Protein 3EZH (pdb70)

InterPro domains:
  IPR003594 Histidine kinase/HSP90-like ATPase domain [PF02518] (496-585)
  IPR003594 Histidine kinase/HSP90-like ATPase domain [SM00387] (494-587)
  IPR003660 HAMP domain [PF00672] (173-224)
  IPR003660 HAMP domain [PS50885] (176-228)
  IPR003660 HAMP domain [SM00304] (176-228)
  IPR005467 Histidine kinase domain [PS50109] (393-587)
  IPR011712 Signal transduction histidine kinase, subgroup 3, dimerisation and phosphoacceptor domain [PF07730] (390-453)
  IPR016380 Signal transduction histidine kinase, nitrate/nitrite-sensing [PIRSF003167] (3-591)
  IPR029095 NarX-like, N-terminal [PF13675] (35-129)
  IPR036890 Histidine kinase/HSP90-like ATPase superfamily [G3DSA:3.30.565.10] (454-587)
  IPR036890 Histidine kinase/HSP90-like ATPase superfamily [SSF55874] (467-583)
  IPR042295 NarX-like, N-terminal domain superfamily [G3DSA:1.20.120.960] (42-144)
  IPR050482 Sensor Histidine Kinase Two-Component System [PTHR24421] (4-583)

Organism: Escherichia coli (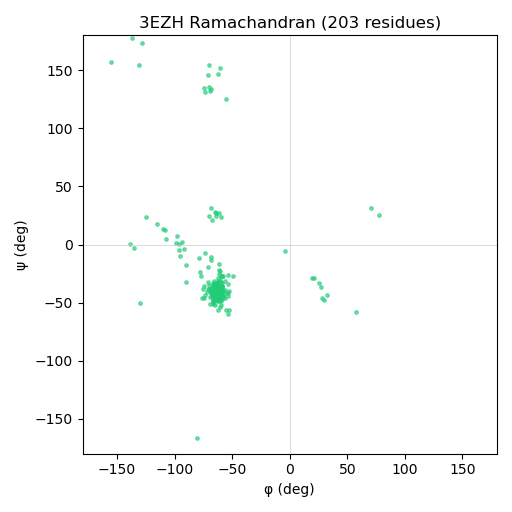strain K12) (NCBI:txid83333)

B-factor: mean 32.24, std 13.85, range [12.97, 88.46]

Foldseek 3Di:
DLVVLLVLLLVVLLLVVLLVCPVDDPVCVVSVVVCCSLPPPSNCVLCVQLVNNVLSVVLNVCVVVPLVVQSCDNHSVSCVVVSVVSSVSSVVSSVSSVVRVVVVVCVDVD/DLVVLLVLLLVVLLLVVLLVCPVDDPVCVVSVVVCCSLPPPVNCVLCVVLVNNVLSVVLNCCVVPPQVVQSVDRHSVVCVVVSVVSSVSSVVSSVSSVVSVVCVVVVVD

Solvent-accessible surface area: 11339 Å² total

Sequence (219 aa):
GSAHAINKAGSLRQSYRLLAAVPLSEKDKPLIKEEQTAFSAELTRAAERDGQLAQLQGLQDYWRNEELIPALRAQNRETVSADVSQFVAGLDQLVSGFDRTTERIETAAALGSAHAINKAGSLRQSYRLLAAVPLSEKDKPLIKEEQTAFSAELTRRAAERDGQLAQQLQGLQDYWRNELIPALRAQNRETVSADVSQFVAGLDQLVSGFDRRTTERIETAAA

GO terms:
  GO:0005515 protein binding (F, IPI)
  GO:0000155 phosphorelay sensor kinase activity (F, IDA)
  GO:0004721 phosphoprotein phosphatase activity (F, IDA)
  GO:0005886 plasma membrane (C, IDA)
  GO:0042803 protein homodimerization activity (F, IDA)
  GO:0046777 protein autophosphorylation (P, IDA)
  GO:0071249 cellular response to nitrate (P, IEP)
  GO:0006470 protein dephosphorylation (P, IDA)
  GO:0007165 signal transduction (P, IDA)
  GO:0071250 cellular response to nitrite (P, IMP)
  GO:0006974 DNA damage response (P, IEP)

Nearest PDB structures (foldseek):
  3ezh-assembly1_A  TM=1.009E+00  e=1.155E-12  Escherichia coli K-12
  3ezi-assembly4_D  TM=9.611E-01  e=3.236E-10  Escherichia coli K-12
  4m70-assembly3_I  TM=4.909E-01  e=2.204E+00  Solanum tuberosum
  4m70-assembly5_Q  TM=4.788E-01  e=2.094E+00  Solanum tuberosum
  3ezh-assembly1_A  TM=9.855E-01  e=4.816E-12  Escherichia coli K-12

Structure (mmCIF, N/CA/C/O backbone):
data_3EZH
#
_entry.id   3EZH
#
_cell.length_a   55.760
_cell.length_b   55.760
_cell.length_c   155.257
_cell.angle_alpha   90.000
_cell.angle_beta   90.000
_cell.angle_gamma   90.000
#
_symmetry.space_group_name_H-M   'P 43 21 2'
#
loop_
_entity.id
_entity.type
_entity.pdbx_description
1 polymer 'Nitrate/nitrite sensor protein narX'
2 non-polymer 'NITRATE ION'
3 water water
#
loop_
_atom_site.group_PDB
_atom_site.id
_atom_site.type_symbol
_atom_site.label_atom_id
_atom_site.label_alt_id
_atom_site.label_comp_id
_atom_site.label_asym_id
_atom_site.label_entity_id
_atom_site.label_seq_id
_atom_site.pdbx_PDB_ins_code
_atom_site.Cartn_x
_atom_site.Cartn_y
_atom_site.Cartn_z
_atom_site.occupancy
_atom_site.B_iso_or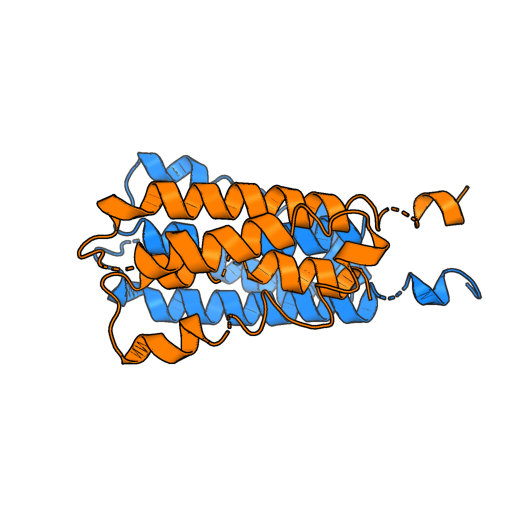_equiv
_atom_site.auth_seq_id
_atom_site.auth_comp_id
_atom_site.auth_asym_id
_atom_site.auth_atom_id
_atom_site.pdbx_PDB_model_num
ATOM 1 N N . GLY A 1 5 ? 17.848 9.926 42.499 1.00 46.31 42 GLY A N 1
ATOM 2 C CA . GLY A 1 5 ? 17.399 9.187 41.287 1.00 37.95 42 GLY A CA 1
ATOM 3 C C . GLY A 1 5 ? 16.251 9.897 40.589 1.00 37.02 42 GLY A C 1
ATOM 4 O O . GLY A 1 5 ? 16.171 9.877 39.365 1.00 33.37 42 GLY A O 1
ATOM 5 N N . SER A 1 6 ? 15.380 10.551 41.347 1.00 38.48 43 SER A N 1
ATOM 6 C CA . SER A 1 6 ? 14.227 11.200 40.741 1.00 40.17 43 SER A CA 1
ATOM 7 C C . SER A 1 6 ? 14.597 12.151 39.625 1.00 43.74 43 SER A C 1
ATOM 8 O O . SER A 1 6 ? 13.922 12.181 38.596 1.00 42.75 43 SER A O 1
ATOM 11 N N . ALA A 1 7 ? 15.657 12.933 39.823 1.00 36.27 44 ALA A N 1
ATOM 12 C CA . ALA A 1 7 ? 16.083 13.906 38.802 1.00 34.34 44 ALA A CA 1
ATOM 13 C C . ALA A 1 7 ? 16.507 13.273 37.490 1.00 35.13 44 ALA A C 1
ATOM 14 O O . ALA A 1 7 ? 16.059 13.713 36.416 1.00 36.47 44 ALA A O 1
ATOM 16 N N . HIS A 1 8 ? 17.370 12.256 37.554 1.00 29.42 45 HIS A N 1
ATOM 17 C CA . HIS A 1 8 ? 17.843 11.578 36.355 1.00 30.23 45 HIS A CA 1
ATOM 18 C C . HIS A 1 8 ? 16.645 11.002 35.607 1.00 32.20 45 HIS A C 1
ATOM 19 O O . HIS A 1 8 ? 16.587 11.030 34.380 1.00 29.03 45 HIS A O 1
ATOM 26 N N . ALA A 1 9 ? 15.689 10.454 36.346 1.00 28.58 46 ALA A N 1
ATOM 27 C CA . ALA A 1 9 ? 14.557 9.861 35.645 1.00 24.51 46 ALA A CA 1
ATOM 28 C C . ALA A 1 9 ? 13.759 10.886 34.845 1.00 21.69 46 ALA A C 1
ATOM 29 O O . ALA A 1 9 ? 13.236 10.516 33.765 1.00 27.36 46 ALA A O 1
ATOM 31 N N . ILE A 1 10 ? 13.616 12.132 35.325 1.00 25.41 47 ILE A N 1
ATOM 32 C CA . ILE A 1 10 ? 12.865 13.183 34.570 1.00 23.89 47 ILE A CA 1
ATOM 33 C C . ILE A 1 10 ? 13.673 13.464 33.285 1.00 24.95 47 ILE A C 1
ATOM 34 O O . ILE A 1 10 ? 13.125 13.583 32.215 1.00 19.69 47 ILE A O 1
ATOM 39 N N . ASN A 1 11 ? 14.994 13.539 33.410 1.00 25.79 48 ASN A N 1
ATOM 40 C CA . ASN A 1 11 ? 15.853 13.750 32.234 1.00 24.19 48 ASN A CA 1
ATOM 41 C C . 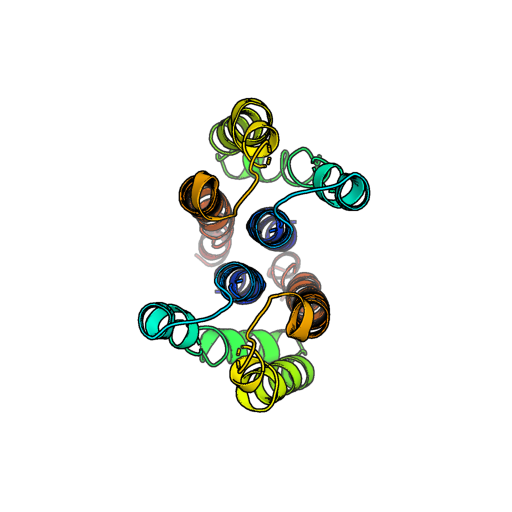ASN A 1 11 ? 15.679 12.643 31.222 1.00 23.24 48 ASN A C 1
ATOM 42 O O . ASN A 1 11 ? 15.473 12.872 30.020 1.00 23.50 48 ASN A O 1
ATOM 47 N N . LYS A 1 12 ? 15.804 11.408 31.672 1.00 24.82 49 LYS A N 1
ATOM 48 C CA . LYS A 1 12 ? 15.709 10.295 30.760 1.00 22.29 49 LYS A CA 1
ATOM 49 C C . LYS A 1 12 ? 14.304 10.154 30.123 1.00 20.16 49 LYS A C 1
ATOM 50 O O . LYS A 1 12 ? 14.212 9.899 28.931 1.00 21.39 49 LYS A O 1
ATOM 56 N N . ALA A 1 13 ? 13.255 10.321 30.919 1.00 20.40 50 ALA A N 1
ATOM 57 C CA . ALA A 1 13 ? 11.891 10.227 30.353 1.00 19.48 50 ALA A CA 1
ATOM 58 C C . ALA A 1 13 ? 11.674 11.376 29.358 1.00 20.39 50 ALA A C 1
ATOM 59 O O . ALA A 1 13 ? 11.100 11.183 28.268 1.00 20.05 50 ALA A O 1
ATOM 61 N N . GLY A 1 14 ? 12.078 12.587 29.748 1.00 17.52 51 GLY A N 1
ATOM 62 C CA . GLY A 1 14 ? 11.936 13.692 28.795 1.00 20.08 51 GLY A CA 1
ATOM 63 C C . GLY A 1 14 ? 12.701 13.418 27.523 1.00 22.61 51 GLY A C 1
ATOM 64 O O . GLY A 1 14 ? 12.266 13.759 26.423 1.00 19.07 51 GLY A O 1
ATOM 65 N N . SER A 1 15 ? 13.868 12.787 27.630 1.00 18.01 52 SER A N 1
ATOM 66 C CA . SER A 1 15 ? 14.630 12.543 26.419 1.00 16.75 52 SER A CA 1
ATOM 67 C C . SER A 1 15 ? 13.912 11.692 25.387 1.00 15.60 52 SER A C 1
ATOM 68 O O . SER A 1 15 ? 14.277 11.721 24.223 1.00 18.81 52 SER A O 1
ATOM 71 N N . LEU A 1 16 ? 12.928 10.890 25.805 1.00 16.90 53 LEU A N 1
ATOM 72 C CA . LEU A 1 16 ? 12.182 10.131 24.827 1.00 16.01 53 LEU A CA 1
ATOM 73 C C . LEU A 1 16 ? 11.456 11.060 23.825 1.00 17.53 53 LEU A C 1
ATOM 74 O O . LEU A 1 16 ? 11.148 10.630 22.717 1.00 18.69 53 LEU A O 1
ATOM 79 N N . ARG A 1 17 ? 11.160 12.294 24.244 1.00 17.30 54 ARG A N 1
ATOM 80 C CA . ARG A 1 17 ? 10.474 13.226 23.346 1.00 16.23 54 ARG A CA 1
ATOM 81 C C . ARG A 1 17 ? 11.448 13.622 22.270 1.00 19.50 54 ARG A C 1
ATOM 82 O O . ARG A 1 17 ? 11.143 13.634 21.092 1.00 18.52 54 ARG A O 1
ATOM 98 N N . GLN A 1 19 ? 13.947 11.876 21.355 1.00 16.14 56 GLN A N 1
ATOM 99 C CA . GLN A 1 19 ? 14.287 10.746 20.527 1.00 15.41 56 GLN A CA 1
ATOM 100 C C . GLN A 1 19 ? 13.237 10.438 19.501 1.00 20.56 56 GLN A C 1
ATOM 101 O O . GLN A 1 19 ? 13.557 9.896 18.412 1.00 19.12 56 GLN A O 1
ATOM 107 N N . SER A 1 20 ? 11.984 10.798 19.874 1.00 17.22 57 SER A N 1
ATOM 108 C CA . SER A 1 20 ? 10.866 10.624 18.957 1.00 20.61 57 SER A CA 1
ATOM 109 C C . SER A 1 20 ? 11.002 11.517 17.722 1.00 15.84 57 SER A C 1
ATOM 110 O O . SER A 1 20 ? 10.832 11.041 16.573 1.00 18.09 57 SER A O 1
ATOM 113 N N . TYR A 1 21 ? 11.317 12.798 17.942 1.00 17.32 58 TYR A N 1
ATOM 114 C CA . TYR A 1 21 ? 11.428 13.712 16.826 1.00 17.38 58 TYR A CA 1
ATOM 115 C C . TYR A 1 21 ? 12.748 13.489 16.101 1.00 17.05 58 TYR A C 1
ATOM 116 O O . TYR A 1 21 ? 12.845 13.791 14.910 1.00 17.20 58 TYR A O 1
ATOM 125 N N . ARG A 1 22 ? 13.747 13.005 16.817 1.00 17.62 59 ARG A N 1
ATOM 126 C CA . ARG A 1 22 ? 14.990 12.676 16.091 1.00 18.04 59 ARG A CA 1
ATOM 127 C C . ARG A 1 22 ? 14.733 11.548 15.091 1.00 19.35 59 ARG A C 1
ATOM 128 O O . ARG A 1 22 ? 15.301 11.581 13.985 1.00 20.84 59 ARG A O 1
ATOM 136 N N . LEU A 1 23 ? 13.931 10.512 15.450 1.00 17.40 60 LEU A N 1
ATOM 137 C CA . LEU A 1 23 ? 13.640 9.479 14.474 1.00 15.87 60 LEU A CA 1
ATOM 138 C C . LEU A 1 23 ? 12.777 10.068 13.337 1.00 19.77 60 LEU A C 1
ATOM 139 O O . LEU A 1 23 ? 12.929 9.718 12.200 1.00 17.62 60 LEU A O 1
ATOM 144 N N . LEU A 1 24 ? 11.850 10.974 13.668 1.00 19.51 61 LEU A N 1
ATOM 145 C CA . LEU A 1 24 ? 11.033 11.570 12.593 1.00 16.82 61 LEU A CA 1
ATOM 146 C C . LEU A 1 24 ? 11.922 12.329 11.619 1.00 19.18 61 LEU A C 1
ATOM 147 O O . LEU A 1 24 ? 11.738 12.257 10.415 1.00 16.73 61 LEU A O 1
ATOM 152 N N . ALA A 1 25 ? 12.855 13.117 12.160 1.00 17.62 62 ALA A N 1
ATOM 153 C CA . ALA A 1 25 ? 13.773 13.879 11.316 1.00 18.76 62 ALA A CA 1
ATOM 154 C C . ALA A 1 25 ? 14.639 12.993 10.449 1.00 20.74 62 ALA A C 1
ATOM 155 O O . ALA A 1 25 ? 15.251 13.499 9.501 1.00 25.12 62 ALA A O 1
ATOM 157 N N . ALA A 1 26 ? 14.745 11.705 10.746 1.00 18.41 63 ALA A N 1
ATOM 158 C CA . ALA A 1 26 ? 15.579 10.794 9.940 1.00 20.90 63 ALA A CA 1
ATOM 159 C C . ALA A 1 26 ? 14.812 9.974 8.917 1.00 22.08 63 ALA A C 1
ATOM 160 O O . ALA A 1 26 ? 15.407 9.158 8.183 1.00 21.59 63 ALA A O 1
ATOM 162 N N . VAL A 1 27 ? 13.491 10.204 8.863 1.00 20.46 64 VAL A N 1
ATOM 163 C CA . VAL A 1 27 ? 12.625 9.518 7.934 1.00 21.57 64 VAL A CA 1
ATOM 164 C C . VAL A 1 27 ? 12.907 9.953 6.481 1.00 24.06 64 VAL A C 1
ATOM 165 O O . VAL A 1 27 ? 13.002 11.134 6.205 1.00 23.49 64 VAL A O 1
ATOM 169 N N . PRO A 1 28 ? 13.008 8.998 5.545 1.00 23.27 65 PRO A N 1
ATOM 170 C CA . PRO A 1 28 ? 12.895 7.539 5.680 1.00 22.01 65 PRO A CA 1
ATOM 171 C C . PRO A 1 28 ? 14.114 6.870 6.331 1.00 24.67 65 PRO A C 1
ATOM 172 O O . PRO A 1 28 ? 15.288 7.127 5.979 1.00 23.76 65 PRO A O 1
ATOM 176 N N . LEU A 1 29 ? 13.809 5.977 7.266 1.00 23.54 66 LEU A N 1
ATOM 177 C CA . LEU A 1 29 ? 14.838 5.269 8.032 1.00 29.07 66 LEU A CA 1
ATOM 178 C C . LEU A 1 29 ? 15.605 4.233 7.231 1.00 31.51 66 LEU A C 1
ATOM 179 O O . LEU A 1 29 ? 15.058 3.584 6.342 1.00 31.74 66 LEU A O 1
ATOM 184 N N . SER A 1 30 ? 16.881 4.096 7.575 1.00 34.79 67 SER A N 1
ATOM 185 C CA . SER A 1 30 ? 17.756 3.116 6.930 1.00 37.67 67 SER A CA 1
ATOM 186 C C . SER A 1 30 ? 18.419 2.306 8.031 1.00 40.15 67 SER A C 1
ATOM 187 O O . SER A 1 30 ? 18.261 2.611 9.227 1.00 35.89 67 SER A O 1
ATOM 190 N N . GLU A 1 31 ? 19.155 1.270 7.628 1.00 39.33 68 GLU A N 1
ATOM 191 C CA . GLU A 1 31 ? 19.825 0.374 8.561 1.00 42.26 68 GLU A CA 1
ATOM 192 C C . GLU A 1 31 ? 20.701 1.137 9.538 1.00 38.20 68 GLU A C 1
ATOM 193 O O . GLU A 1 31 ? 20.947 0.692 10.666 1.00 40.54 68 GLU A O 1
ATOM 199 N N . LYS A 1 32 ? 21.156 2.299 9.106 1.00 38.61 69 LYS A N 1
ATOM 200 C CA . LYS A 1 32 ? 21.998 3.142 9.928 1.00 38.62 69 LYS A CA 1
ATOM 201 C C . LYS A 1 32 ? 21.308 3.764 11.145 1.00 42.31 69 LYS A C 1
ATOM 202 O O . LYS A 1 32 ? 21.989 4.314 12.050 1.00 36.61 69 LYS A O 1
ATOM 208 N N . ASP A 1 33 ? 19.970 3.694 11.158 1.00 39.64 70 ASP A N 1
ATOM 209 C CA . ASP A 1 33 ? 19.170 4.226 12.260 1.00 37.17 70 ASP A CA 1
ATOM 210 C C . ASP A 1 33 ? 18.790 3.159 13.304 1.00 37.28 70 ASP A C 1
ATOM 211 O O . ASP A 1 33 ? 18.204 3.468 14.343 1.00 35.10 70 ASP A O 1
ATOM 216 N N . LYS A 1 34 ? 19.135 1.902 13.061 1.00 32.94 71 LYS A N 1
ATOM 217 C CA . LYS A 1 34 ? 18.822 0.867 14.046 1.00 33.70 71 LYS A CA 1
ATOM 218 C C . LYS A 1 34 ? 19.354 1.244 15.436 1.00 32.68 71 LYS A C 1
ATOM 219 O O . LYS A 1 34 ? 18.677 1.038 16.442 1.00 34.18 71 LYS A O 1
ATOM 225 N N . PRO A 1 35 ? 20.565 1.818 15.517 1.00 29.41 72 PRO A N 1
ATOM 226 C CA . PRO A 1 35 ? 21.043 2.179 16.850 1.00 30.29 72 PRO A CA 1
ATOM 227 C C . PRO A 1 35 ? 20.116 3.186 17.554 1.00 26.79 72 PRO A C 1
ATOM 228 O O . PRO A 1 35 ? 20.046 3.199 18.776 1.00 26.97 72 PRO A O 1
ATOM 232 N N . LEU A 1 36 ? 19.470 4.071 16.795 1.00 27.28 73 LEU A N 1
ATOM 233 C CA . LEU A 1 36 ? 18.607 5.024 17.453 1.00 23.35 73 LEU A CA 1
ATOM 234 C C . LEU A 1 36 ? 17.359 4.308 18.014 1.00 22.48 73 LEU A C 1
ATOM 235 O O . LEU A 1 36 ? 16.870 4.639 19.107 1.00 25.64 73 LEU A O 1
ATOM 240 N N . ILE A 1 37 ? 16.837 3.342 17.275 1.00 24.43 74 ILE A N 1
ATOM 241 C CA . ILE A 1 37 ? 15.665 2.601 17.781 1.00 22.97 74 ILE A CA 1
ATOM 242 C C . ILE A 1 37 ? 16.070 1.772 18.999 1.00 23.92 74 ILE A C 1
ATOM 243 O O . ILE A 1 37 ? 15.391 1.727 20.003 1.00 24.89 74 ILE A O 1
ATOM 248 N N . LYS A 1 38 ? 17.227 1.125 18.962 1.00 26.52 75 LYS A N 1
ATOM 249 C CA . LYS A 1 38 ? 17.580 0.358 20.169 1.00 28.80 75 LYS A CA 1
ATOM 250 C C . LYS A 1 38 ? 17.839 1.263 21.383 1.00 26.38 75 LYS A C 1
ATOM 251 O O . LYS A 1 38 ? 17.525 0.877 22.504 1.00 27.36 75 LYS A O 1
ATOM 257 N N . GLU A 1 39 ? 18.409 2.446 21.165 1.00 24.74 76 GLU A N 1
ATOM 258 C CA . GLU A 1 39 ? 18.645 3.367 22.254 1.00 25.54 76 GLU A CA 1
ATOM 259 C C . GLU A 1 39 ? 17.298 3.791 22.847 1.00 26.83 76 GLU A C 1
ATOM 260 O O . GLU A 1 39 ? 17.135 3.863 24.082 1.00 27.04 76 GLU A O 1
ATOM 274 N N . GLU A 1 41 ? 14.512 2.123 22.728 1.00 27.80 78 GLU A N 1
ATOM 275 C CA . GLU A 1 41 ? 13.969 0.941 23.387 1.00 27.65 78 GLU A CA 1
ATOM 276 C C . GLU A 1 41 ? 14.578 0.820 24.796 1.00 27.44 78 GLU A C 1
ATOM 277 O O . GLU A 1 41 ? 13.886 0.626 25.789 1.00 27.26 78 GLU A O 1
ATOM 283 N N . GLN A 1 42 ? 15.900 0.947 24.888 1.00 27.91 79 GLN A N 1
ATOM 284 C CA . GLN A 1 42 ? 16.579 0.809 26.179 1.00 29.07 79 GLN A CA 1
ATOM 285 C C . GLN A 1 42 ? 16.036 1.812 27.192 1.00 29.24 79 GLN A C 1
ATOM 286 O O . GLN A 1 42 ? 15.724 1.446 28.326 1.00 31.44 79 GLN A O 1
ATOM 292 N N . THR A 1 43 ? 15.878 3.070 26.771 1.00 26.85 80 THR A N 1
ATOM 293 C CA . THR A 1 43 ? 15.362 4.113 27.647 1.00 27.61 80 THR A CA 1
ATOM 294 C C . THR A 1 43 ? 13.896 3.847 28.070 1.00 28.29 80 THR A C 1
ATOM 295 O O . THR A 1 43 ? 13.555 3.874 29.241 1.00 27.89 80 THR A O 1
ATOM 299 N N . ALA A 1 44 ? 13.044 3.614 27.083 1.00 25.77 81 ALA A N 1
ATOM 300 C CA . ALA A 1 44 ? 11.626 3.428 27.347 1.00 24.42 81 ALA A CA 1
ATOM 301 C C . ALA A 1 44 ? 11.269 2.242 28.214 1.00 26.45 81 ALA A C 1
ATOM 302 O O . ALA A 1 44 ? 10.290 2.301 28.940 1.00 23.03 81 ALA A O 1
ATOM 304 N N . PHE A 1 45 ? 12.089 1.180 28.178 1.00 25.67 82 PHE A N 1
ATOM 305 C CA . PHE A 1 45 ? 11.789 -0.018 28.977 1.00 28.12 82 PHE A CA 1
ATOM 306 C C . PHE A 1 45 ? 12.763 -0.225 30.146 1.00 30.59 82 PHE A C 1
ATOM 307 O O . PHE A 1 45 ? 12.764 -1.282 30.783 1.00 30.60 82 PHE A O 1
ATOM 315 N N . SER A 1 46 ? 13.537 0.798 30.452 1.00 26.50 83 SER A N 1
ATOM 316 C CA . SER A 1 46 ? 14.493 0.736 31.576 1.00 26.05 83 SER A CA 1
ATOM 317 C C . SER A 1 46 ? 13.812 0.543 32.927 1.00 31.69 83 SER A C 1
ATOM 318 O O . SER A 1 46 ? 12.700 1.049 33.179 1.00 22.16 83 SER A O 1
ATOM 321 N N . ALA A 1 47 ? 14.496 -0.172 33.825 1.00 25.45 84 ALA A N 1
ATOM 322 C CA . ALA A 1 47 ? 13.962 -0.385 35.154 1.00 30.99 84 ALA A CA 1
ATOM 323 C C . ALA A 1 47 ? 13.832 0.973 35.846 1.00 28.71 84 ALA A C 1
ATOM 324 O O . ALA A 1 47 ? 12.939 1.204 36.672 1.00 26.95 84 ALA A O 1
ATOM 326 N N . GLU A 1 48 ? 14.733 1.885 35.500 1.00 27.65 85 GLU A N 1
ATOM 327 C CA . GLU A 1 48 ? 14.725 3.215 36.085 1.00 30.05 85 GLU A CA 1
ATOM 328 C C . GLU A 1 48 ? 13.425 3.998 35.808 1.00 28.04 85 GLU A C 1
ATOM 329 O O . GLU A 1 48 ? 12.902 4.701 36.697 1.00 25.12 85 GLU A O 1
ATOM 335 N N . LEU A 1 49 ? 12.928 3.912 34.570 1.00 27.46 86 LEU A N 1
ATOM 336 C CA . LEU A 1 49 ? 11.682 4.617 34.217 1.00 20.66 86 LEU A CA 1
ATOM 337 C C . LEU A 1 49 ? 10.496 3.926 34.864 1.00 24.78 86 LEU A C 1
ATOM 338 O O . LEU A 1 49 ? 9.576 4.590 35.320 1.00 24.71 86 LEU A O 1
ATOM 343 N N . THR A 1 50 ? 10.496 2.599 34.868 1.00 25.26 87 THR A N 1
ATOM 344 C CA . THR A 1 50 ? 9.377 1.860 35.489 1.00 29.36 87 THR A CA 1
ATOM 345 C C . THR A 1 50 ? 9.333 2.183 36.988 1.00 28.16 87 THR A C 1
ATOM 346 O O . THR A 1 50 ? 8.279 2.527 37.518 1.00 24.16 87 THR A O 1
ATOM 350 N N . ARG A 1 51 ? 10.482 2.164 37.664 1.00 24.35 88 ARG A N 1
ATOM 351 C CA . ARG A 1 51 ? 10.477 2.485 39.077 1.00 26.27 88 ARG A CA 1
ATOM 352 C C . ARG A 1 51 ? 9.969 3.930 39.296 1.00 25.59 88 ARG A C 1
ATOM 353 O O . ARG A 1 51 ? 9.246 4.220 40.254 1.00 25.69 88 ARG A O 1
ATOM 361 N N . ALA A 1 52 ? 10.336 4.837 38.392 1.00 24.14 89 ALA A N 1
ATOM 362 C CA . ALA A 1 52 ? 9.902 6.219 38.557 1.00 21.90 89 ALA A CA 1
ATOM 363 C C . ALA A 1 52 ? 8.378 6.331 38.424 1.00 22.17 89 ALA A C 1
ATOM 364 O O . ALA A 1 52 ? 7.750 7.028 39.191 1.00 24.82 89 ALA A O 1
ATOM 366 N N . ALA A 1 53 ? 7.825 5.659 37.420 1.00 21.93 90 ALA A N 1
ATOM 367 C CA . ALA A 1 53 ? 6.357 5.678 37.169 1.00 22.94 90 ALA A CA 1
ATOM 368 C C . ALA A 1 53 ? 5.620 5.056 38.374 1.00 25.28 90 ALA A C 1
ATOM 369 O O . ALA A 1 53 ? 4.567 5.532 38.765 1.00 27.32 90 ALA A O 1
ATOM 371 N N . GLU A 1 54 ? 6.191 4.004 38.964 1.00 24.68 91 GLU A N 1
ATOM 372 C CA . GLU A 1 54 ? 5.568 3.415 40.163 1.00 26.64 91 GLU A CA 1
ATOM 373 C C . GLU A 1 54 ? 5.539 4.422 41.318 1.00 24.06 91 GLU A C 1
ATOM 374 O O . GLU A 1 54 ? 4.493 4.674 41.895 1.00 28.37 91 GLU A O 1
ATOM 380 N N . ARG A 1 55 ? 6.666 5.077 41.591 1.00 22.31 92 ARG A N 1
ATOM 381 C CA . ARG A 1 55 ? 6.757 6.062 42.665 1.00 22.16 92 ARG A CA 1
ATOM 382 C C . ARG A 1 55 ? 5.869 7.250 42.420 1.00 24.80 92 ARG A C 1
ATOM 383 O O . ARG A 1 55 ? 5.298 7.785 43.372 1.00 23.85 92 ARG A O 1
ATOM 391 N N . ASP A 1 56 ? 5.699 7.609 41.152 1.00 21.64 93 ASP A N 1
ATOM 392 C CA . ASP A 1 56 ? 4.897 8.796 40.845 1.00 25.47 93 ASP A CA 1
ATOM 393 C C . ASP A 1 56 ? 3.444 8.594 40.447 1.00 25.98 93 ASP A C 1
ATOM 394 O O . ASP A 1 56 ? 2.749 9.576 40.101 1.00 27.26 93 ASP A O 1
ATOM 399 N N . GLY A 1 57 ? 2.957 7.361 40.545 1.00 22.90 94 GLY A N 1
ATOM 400 C CA . GLY A 1 57 ? 1.558 7.117 40.228 1.00 25.91 94 GLY A CA 1
ATOM 401 C C . GLY A 1 57 ? 1.192 7.218 38.767 1.00 26.82 94 GLY A C 1
ATOM 402 O O . GLY A 1 57 ? 0.063 7.629 38.431 1.00 31.29 94 GLY A O 1
ATOM 403 N N . GLN A 1 58 ? 2.141 6.870 37.898 1.00 24.99 95 GLN A N 1
ATOM 404 C CA . GLN A 1 58 ? 1.957 6.929 36.444 1.00 21.16 95 GLN A CA 1
ATOM 405 C C . GLN A 1 58 ? 2.236 5.565 35.716 1.00 23.74 95 GLN A C 1
ATOM 406 O O . GLN A 1 58 ? 2.499 5.562 34.508 1.00 22.20 95 GLN A O 1
ATOM 412 N N . LEU A 1 59 ? 2.138 4.412 36.389 1.00 21.93 96 LEU A N 1
ATOM 413 C CA . LEU A 1 59 ? 2.462 3.178 35.693 1.00 23.50 96 LEU A CA 1
ATOM 414 C C . LEU A 1 59 ? 1.561 2.865 34.499 1.00 22.37 96 LEU A C 1
ATOM 415 O O . LEU A 1 59 ? 2.007 2.447 33.432 1.00 20.58 96 LEU A O 1
ATOM 420 N N . ALA A 1 60 ? 0.260 3.092 34.667 1.00 23.79 97 ALA A N 1
ATOM 421 C CA . ALA A 1 60 ? -0.649 2.791 33.562 1.00 20.45 97 ALA A CA 1
ATOM 422 C C . ALA A 1 60 ? -0.325 3.647 32.354 1.00 21.56 97 ALA A C 1
ATOM 423 O O . ALA A 1 60 ? -0.373 3.166 31.226 1.00 21.30 97 ALA A O 1
ATOM 425 N N . GLN A 1 61 ? -0.015 4.915 32.608 1.00 18.87 98 GLN A N 1
ATOM 426 C CA . GLN A 1 61 ? 0.322 5.803 31.509 1.00 16.36 98 GLN A CA 1
ATOM 427 C C . GLN A 1 61 ? 1.604 5.372 30.819 1.00 19.26 98 GLN A C 1
ATOM 428 O O . GLN A 1 61 ? 1.650 5.356 29.590 1.00 20.26 98 GLN A O 1
ATOM 434 N N . LEU A 1 62 ? 2.639 5.038 31.587 1.00 22.81 99 LEU A N 1
ATOM 435 C CA . LEU A 1 62 ? 3.909 4.573 30.980 1.00 19.69 99 LEU A CA 1
ATOM 436 C C . LEU A 1 62 ? 3.651 3.298 30.168 1.00 21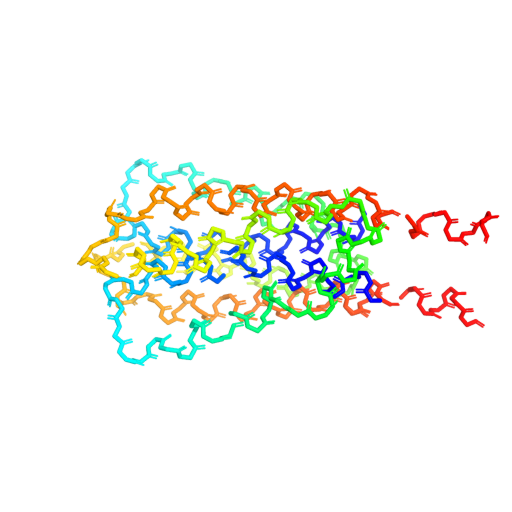.96 99 LEU A C 1
ATOM 437 O O . LEU A 1 62 ? 4.141 3.158 29.040 1.00 19.36 99 LEU A O 1
ATOM 442 N N . GLN A 1 63 ? 2.865 2.359 30.690 1.00 20.65 100 GLN A N 1
ATOM 443 C CA . GLN A 1 63 ? 2.616 1.119 29.966 1.00 20.28 100 GLN A CA 1
ATOM 444 C C . GLN A 1 63 ? 1.952 1.332 28.598 1.00 19.09 100 GLN A C 1
ATOM 445 O O . GLN A 1 63 ? 2.269 0.646 27.629 1.00 21.05 100 GLN A O 1
ATOM 451 N N . GLY A 1 64 ? 0.993 2.259 28.567 1.00 17.72 101 GLY A N 1
ATOM 452 C CA . GLY A 1 64 ? 0.309 2.642 27.338 1.00 17.45 101 GLY A CA 1
ATOM 453 C C . GLY A 1 64 ? 1.288 3.194 26.314 1.00 18.86 101 GLY A C 1
ATOM 454 O O . GLY A 1 64 ? 1.222 2.837 25.141 1.00 20.04 101 GLY A O 1
ATOM 455 N N . LEU A 1 65 ? 2.194 4.059 26.768 1.00 15.79 102 LEU A N 1
ATOM 456 C CA . LEU A 1 65 ? 3.186 4.591 25.836 1.00 16.60 102 LEU A CA 1
ATOM 457 C C . LEU A 1 65 ? 4.073 3.452 25.328 1.00 17.90 102 LEU A C 1
ATOM 458 O O . LEU A 1 65 ? 4.338 3.334 24.133 1.00 19.93 102 LEU A O 1
ATOM 463 N N . GLN A 1 66 ? 4.538 2.612 26.232 1.00 18.83 103 GLN A N 1
ATOM 464 C CA . GLN A 1 66 ? 5.378 1.509 25.810 1.00 18.23 103 GLN A CA 1
ATOM 465 C C . GLN A 1 66 ? 4.727 0.580 24.798 1.00 23.24 103 GLN A C 1
ATOM 466 O O . GLN A 1 66 ? 5.334 0.136 23.857 1.00 20.29 103 GLN A O 1
ATOM 472 N N . ASP A 1 67 ? 3.467 0.249 25.057 1.00 19.70 104 ASP A N 1
ATOM 473 C CA . ASP A 1 67 ? 2.765 -0.678 24.169 1.00 23.06 104 ASP A CA 1
ATOM 474 C C . ASP A 1 67 ? 2.605 -0.117 22.768 1.00 21.84 104 ASP A C 1
ATOM 475 O O . ASP A 1 67 ? 2.895 -0.807 21.785 1.00 20.95 104 ASP A O 1
ATOM 480 N N . TYR A 1 68 ? 2.186 1.155 22.686 1.00 17.61 105 TYR A N 1
ATOM 481 C CA . TYR A 1 68 ? 1.954 1.757 21.404 1.00 19.79 105 TYR A CA 1
ATOM 482 C C . TYR A 1 68 ? 3.281 1.961 20.705 1.00 19.21 105 TYR A C 1
ATOM 483 O O . TYR A 1 68 ? 3.377 1.854 19.491 1.00 19.37 105 TYR A O 1
ATOM 492 N N . TRP A 1 69 ? 4.317 2.267 21.488 1.00 19.60 106 TRP A N 1
ATOM 493 C CA . TRP A 1 69 ? 5.624 2.474 20.855 1.00 18.33 106 TRP A CA 1
ATOM 494 C C . TRP A 1 69 ? 6.059 1.190 20.124 1.00 20.27 106 TRP A C 1
ATOM 495 O O . TRP A 1 69 ? 6.476 1.249 18.963 1.00 21.60 106 TRP A O 1
ATOM 506 N N . ARG A 1 70 ? 5.939 0.032 20.780 1.00 20.82 107 ARG A N 1
ATOM 507 C CA . ARG A 1 70 ? 6.393 -1.216 20.172 1.00 20.05 107 ARG A CA 1
ATOM 508 C C . ARG A 1 70 ? 5.464 -1.723 19.096 1.00 25.70 107 ARG A C 1
ATOM 509 O O . ARG A 1 70 ? 5.897 -2.263 18.058 1.00 26.13 107 ARG A O 1
ATOM 517 N N . ASN A 1 71 ? 4.167 -1.554 19.336 1.00 22.99 108 ASN A N 1
ATOM 518 C CA . ASN A 1 71 ? 3.214 -2.156 18.398 1.00 23.76 108 ASN A CA 1
ATOM 519 C C . ASN A 1 71 ? 2.621 -1.317 17.280 1.00 26.37 108 ASN A C 1
ATOM 520 O O . ASN A 1 71 ? 1.964 -1.882 16.391 1.00 29.02 108 ASN A O 1
ATOM 525 N N A GLU A 1 72 ? 2.834 0.003 17.305 0.50 21.73 109 GLU A N 1
ATOM 526 N N B GLU A 1 72 ? 2.839 -0.007 17.336 0.50 22.65 109 GLU A N 1
ATOM 527 C CA A GLU A 1 72 ? 2.319 0.888 16.255 0.50 19.53 109 GLU A CA 1
ATOM 528 C CA B GLU A 1 72 ? 2.305 0.899 16.341 0.50 20.97 109 GLU A CA 1
ATOM 529 C C A GLU A 1 72 ? 3.317 1.942 15.791 0.50 19.06 109 GLU A C 1
ATOM 530 C C B GLU A 1 72 ? 3.296 1.930 15.819 0.50 19.93 109 GLU A C 1
ATOM 531 O O A GLU A 1 72 ? 3.623 2.034 14.596 0.50 21.36 109 GLU A O 1
ATOM 532 O O B GLU A 1 72 ? 3.585 1.982 14.618 0.50 22.19 109 GLU A O 1
ATOM 543 N N . LEU A 1 73 ? 3.815 2.737 16.733 1.00 18.69 110 LEU A N 1
ATOM 544 C CA . LEU A 1 73 ? 4.730 3.819 16.380 1.00 16.26 110 LEU A CA 1
ATOM 545 C C . LEU A 1 73 ? 6.017 3.392 15.638 1.00 18.70 110 LEU A C 1
ATOM 546 O O . LEU A 1 73 ? 6.265 3.853 14.550 1.00 20.36 110 LEU A O 1
ATOM 551 N N . ILE A 1 74 ? 6.784 2.507 16.232 1.00 21.51 111 ILE A N 1
ATOM 552 C CA . ILE A 1 74 ? 8.007 2.062 15.559 1.00 20.74 111 ILE A CA 1
ATOM 553 C C . ILE A 1 74 ? 7.708 1.366 14.226 1.00 21.29 111 ILE A C 1
ATOM 554 O O . ILE A 1 74 ? 8.373 1.651 13.221 1.00 23.67 111 ILE A O 1
ATOM 559 N N . PRO A 1 75 ? 6.705 0.431 14.177 1.00 22.94 112 PRO A N 1
ATOM 560 C CA . PRO A 1 75 ? 6.474 -0.165 12.855 1.00 23.68 112 PRO A CA 1
ATOM 561 C C . PRO A 1 75 ? 6.108 0.904 11.812 1.00 21.59 112 PRO A C 1
ATOM 562 O O . PRO A 1 75 ? 6.502 0.825 10.621 1.00 22.82 112 PRO A O 1
ATOM 566 N N . ALA A 1 76 ? 5.367 1.937 12.245 1.00 19.30 113 ALA A N 1
ATOM 567 C CA . ALA A 1 76 ? 4.948 2.987 11.326 1.00 19.92 113 ALA A CA 1
ATOM 568 C C . ALA A 1 76 ? 6.167 3.794 10.885 1.00 21.52 113 ALA A C 1
ATOM 569 O O . ALA A 1 76 ? 6.302 4.214 9.746 1.00 23.19 113 ALA A O 1
ATOM 571 N N . LEU A 1 77 ? 7.025 4.070 11.843 1.00 21.72 114 LEU A N 1
ATOM 572 C CA . LEU A 1 77 ? 8.193 4.846 11.524 1.00 24.54 114 LEU A CA 1
ATOM 573 C C . LEU A 1 77 ? 9.098 4.084 10.548 1.00 24.06 114 LEU A C 1
ATOM 574 O O . LEU A 1 77 ? 9.668 4.681 9.645 1.00 25.46 114 LEU A O 1
ATOM 595 N N . ARG A 1 79 ? 8.165 1.856 8.377 1.00 26.52 116 ARG A N 1
ATOM 596 C CA . ARG A 1 79 ? 7.434 1.728 7.111 1.00 30.28 116 ARG A CA 1
ATOM 597 C C . ARG A 1 79 ? 7.347 3.043 6.293 1.00 27.45 116 ARG A C 1
ATOM 598 O O . ARG A 1 79 ? 7.267 3.009 5.052 1.00 28.65 116 ARG A O 1
ATOM 606 N N . ALA A 1 80 ? 7.374 4.183 6.985 1.00 27.43 117 ALA A N 1
ATOM 607 C CA . ALA A 1 80 ? 7.246 5.503 6.374 1.00 25.76 117 ALA A CA 1
ATOM 608 C C . ALA A 1 80 ? 8.219 5.858 5.260 1.00 27.53 117 ALA A C 1
ATOM 609 O O . ALA A 1 80 ? 9.435 5.806 5.443 1.00 30.18 117 ALA A O 1
ATOM 611 N N . GLN A 1 81 ? 7.670 6.247 4.122 1.00 27.75 118 GLN A N 1
ATOM 612 C CA . GLN A 1 81 ? 8.520 6.673 3.036 1.00 32.29 118 GLN A CA 1
ATOM 613 C C . GLN A 1 81 ? 8.663 8.200 3.062 1.00 29.79 118 GLN A C 1
ATOM 614 O O . GLN A 1 81 ? 9.461 8.763 2.295 1.00 32.25 118 GLN A O 1
ATOM 620 N N . ASN A 1 82 ? 7.869 8.886 3.895 1.00 28.21 119 ASN A N 1
ATOM 621 C CA . ASN A 1 82 ? 7.969 10.345 4.006 1.00 22.85 119 ASN A CA 1
ATOM 622 C C . ASN A 1 82 ? 7.452 10.794 5.404 1.00 22.56 119 ASN A C 1
ATOM 623 O O . ASN A 1 82 ? 6.751 10.024 6.082 1.00 23.31 119 ASN A O 1
ATOM 628 N N . ARG A 1 83 ? 7.873 11.958 5.860 1.00 18.88 120 ARG A N 1
ATOM 629 C CA . ARG A 1 83 ? 7.512 12.431 7.203 1.00 18.37 120 ARG A CA 1
ATOM 630 C C . ARG A 1 83 ? 6.019 12.602 7.466 1.00 22.68 120 ARG A C 1
ATOM 631 O O . ARG A 1 83 ? 5.558 12.396 8.574 1.00 19.43 120 ARG A O 1
ATOM 639 N N . GLU A 1 84 ? 5.283 12.935 6.420 1.00 28.65 121 GLU A N 1
ATOM 640 C CA . GLU A 1 84 ? 3.841 13.192 6.513 1.00 29.76 121 GLU A CA 1
ATOM 641 C C . GLU A 1 84 ? 3.053 11.970 6.944 1.00 27.03 121 GLU A C 1
ATOM 642 O O . GLU A 1 84 ? 2.014 12.052 7.653 1.00 32.71 121 GLU A O 1
ATOM 648 N N . THR A 1 85 ? 3.504 10.801 6.552 1.00 25.22 122 THR A N 1
ATOM 649 C CA . THR A 1 85 ? 2.760 9.611 6.933 1.00 23.93 122 THR A CA 1
ATOM 650 C C . THR A 1 85 ? 2.910 9.247 8.423 1.00 28.64 122 THR A C 1
ATOM 651 O O . THR A 1 85 ? 2.245 8.343 8.933 1.00 28.50 122 THR A O 1
ATOM 655 N N . VAL A 1 86 ? 3.788 9.942 9.143 1.00 23.91 123 VAL A N 1
ATOM 656 C CA . VAL A 1 86 ? 3.914 9.604 10.543 1.00 24.77 123 VAL A CA 1
ATOM 657 C C . VAL A 1 86 ? 4.036 10.805 11.449 1.00 20.53 123 VAL A C 1
ATOM 658 O O . VAL A 1 86 ? 4.126 10.651 12.669 1.00 21.36 123 VAL A O 1
ATOM 662 N N . SER A 1 87 ? 4.005 12.015 10.901 1.00 21.77 124 SER A N 1
ATOM 663 C CA . SER A 1 87 ? 4.230 13.183 11.759 1.00 22.06 124 SER A CA 1
ATOM 664 C C . SER A 1 87 ? 3.138 13.423 12.820 1.00 24.35 124 SER A C 1
ATOM 665 O O . SER A 1 87 ? 3.418 13.919 13.919 1.00 21.21 124 SER A O 1
ATOM 668 N N . ALA A 1 88 ? 1.900 13.052 12.515 1.00 23.47 125 ALA A N 1
ATOM 669 C CA . ALA A 1 88 ? 0.848 13.235 13.528 1.00 26.05 125 ALA A CA 1
ATOM 670 C C . ALA A 1 88 ? 0.980 12.188 14.642 1.00 22.41 125 ALA A C 1
ATOM 671 O O . ALA A 1 88 ? 0.710 12.493 15.808 1.00 23.11 125 ALA A O 1
ATOM 673 N N . ASP A 1 89 ? 1.393 10.953 14.296 1.00 21.34 126 ASP A N 1
ATOM 674 C CA . ASP A 1 89 ? 1.576 9.888 15.260 1.00 21.10 126 ASP A CA 1
ATOM 675 C C . ASP A 1 89 ? 2.679 10.362 16.252 1.00 22.05 126 ASP A C 1
ATOM 676 O O . ASP A 1 89 ? 2.557 10.232 17.449 1.00 19.87 126 ASP A O 1
ATOM 681 N N . VAL A 1 90 ? 3.765 10.918 15.718 1.00 16.97 127 VAL A N 1
ATOM 682 C CA . VAL A 1 90 ? 4.859 11.372 16.591 1.00 17.67 127 VAL A CA 1
ATOM 683 C C . VAL A 1 90 ? 4.492 12.595 17.457 1.00 19.12 127 VAL A C 1
ATOM 684 O O . VAL A 1 90 ? 4.841 12.661 18.635 1.00 20.01 127 VAL A O 1
ATOM 688 N N . SER A 1 91 ? 3.785 13.568 16.899 1.00 18.88 128 SER A N 1
ATOM 689 C CA . SER A 1 91 ? 3.426 14.738 17.704 1.00 18.31 128 SER A CA 1
ATOM 690 C C . SER A 1 91 ? 2.570 14.291 18.883 1.00 17.23 128 SER A C 1
ATOM 691 O O . SER A 1 91 ? 2.711 14.762 20.026 1.00 15.64 128 SER A O 1
ATOM 694 N N . GLN A 1 92 ? 1.644 13.369 18.618 1.00 15.09 129 GLN A N 1
ATOM 695 C CA . GLN A 1 92 ? 0.813 12.954 19.752 1.00 16.79 129 GLN A CA 1
ATOM 696 C C . GLN A 1 92 ? 1.592 12.120 20.770 1.00 17.34 129 GLN A C 1
ATOM 697 O O . GLN A 1 92 ? 1.344 12.188 21.944 1.00 18.46 129 GLN A O 1
ATOM 703 N N . PHE A 1 93 ? 2.567 11.346 20.307 1.00 16.62 130 PHE A N 1
ATOM 704 C CA . PHE A 1 93 ? 3.330 10.556 21.236 1.00 15.61 130 PHE A CA 1
ATOM 705 C C . PHE A 1 93 ? 4.086 11.483 22.175 1.00 15.84 130 PHE A C 1
ATOM 706 O O . PHE A 1 93 ? 4.254 11.175 23.344 1.00 19.60 130 PHE A O 1
ATOM 714 N N . VAL A 1 94 ? 4.681 12.542 21.619 1.00 16.80 131 VAL A N 1
ATOM 715 C CA . VAL A 1 94 ? 5.398 13.501 22.437 1.00 15.85 131 VAL A CA 1
ATOM 716 C C . VAL A 1 94 ? 4.410 14.200 23.385 1.00 17.53 131 VAL A C 1
ATOM 717 O O . VAL A 1 94 ? 4.758 14.518 24.496 1.00 17.85 131 VAL A O 1
ATOM 721 N N . ALA A 1 95 ? 3.150 14.433 22.970 1.00 16.44 132 ALA A N 1
ATOM 722 C CA . ALA A 1 95 ? 2.215 15.050 23.924 1.00 15.38 132 ALA A CA 1
ATOM 723 C C . ALA A 1 95 ? 1.927 14.088 25.074 1.00 16.65 132 ALA A C 1
ATOM 724 O O . ALA A 1 95 ? 1.812 14.503 26.251 1.00 20.37 132 ALA A O 1
ATOM 726 N N . GLY A 1 96 ? 1.774 12.798 24.761 1.00 18.67 133 GLY A N 1
ATOM 727 C CA . GLY A 1 96 ? 1.559 11.798 25.810 1.00 17.59 133 GLY A CA 1
ATOM 728 C C . GLY A 1 96 ? 2.782 11.734 26.733 1.00 18.54 133 GLY A C 1
ATOM 729 O O . GLY A 1 96 ? 2.666 11.574 27.927 1.00 18.95 133 GLY A O 1
ATOM 730 N N . LEU A 1 97 ? 3.981 11.820 26.136 1.00 19.50 134 LEU A N 1
ATOM 731 C CA . LEU A 1 97 ? 5.199 11.845 26.990 1.00 19.36 134 LEU A CA 1
ATOM 732 C C . LEU A 1 97 ? 5.202 13.082 27.859 1.00 18.83 134 LEU A C 1
ATOM 733 O O . LEU A 1 97 ? 5.676 13.023 28.989 1.00 21.58 134 LEU A O 1
ATOM 738 N N . ASP A 1 98 ? 4.717 14.222 27.348 1.00 17.92 135 ASP A N 1
ATOM 739 C CA . ASP A 1 98 ? 4.672 15.475 28.099 1.00 22.02 135 ASP A CA 1
ATOM 740 C C . ASP A 1 98 ? 3.811 15.229 29.350 1.00 25.27 135 ASP A C 1
ATOM 741 O O . ASP A 1 98 ? 4.141 15.693 30.433 1.00 22.40 135 ASP A O 1
ATOM 746 N N . GLN A 1 99 ? 2.691 14.512 29.188 1.00 18.76 136 GLN A N 1
ATOM 747 C CA . GLN A 1 99 ? 1.839 14.259 30.356 1.00 21.80 136 GLN A CA 1
ATOM 748 C C . GLN A 1 99 ? 2.517 13.380 31.363 1.00 21.39 136 GLN A C 1
ATOM 749 O O . GLN A 1 99 ? 2.397 13.616 32.573 1.00 22.92 136 GLN A O 1
ATOM 755 N N . LEU A 1 100 ? 3.302 12.405 30.888 1.00 22.05 137 LEU A N 1
ATOM 756 C CA . LEU A 1 100 ? 4.012 11.516 31.770 1.00 21.04 137 LEU A CA 1
ATOM 757 C C . LEU A 1 100 ? 5.103 12.270 32.566 1.00 25.09 137 LEU A C 1
ATOM 758 O O . LEU A 1 100 ? 5.222 12.152 33.794 1.00 23.60 137 LEU A O 1
ATOM 763 N N . VAL A 1 101 ? 5.882 13.062 31.850 1.00 22.44 138 VAL A N 1
ATOM 764 C CA . VAL A 1 101 ? 6.966 13.826 32.496 1.00 23.96 138 VAL A CA 1
ATOM 765 C C . VAL A 1 101 ? 6.389 14.858 33.467 1.00 23.59 138 VAL A C 1
ATOM 766 O O . VAL A 1 101 ? 6.963 15.072 34.531 1.00 29.28 138 VAL A O 1
ATOM 770 N N . SER A 1 102 ? 5.273 15.500 33.109 1.00 23.07 139 SER A N 1
ATOM 771 C CA . SER A 1 102 ? 4.564 16.464 33.978 1.00 24.51 139 SER A CA 1
ATOM 772 C C . SER A 1 102 ? 4.068 15.749 35.252 1.00 30.97 139 SER A C 1
ATOM 773 O O . SER A 1 102 ? 4.008 16.336 36.351 1.00 33.53 139 SER A O 1
ATOM 776 N N . GLY A 1 103 ? 3.681 14.493 35.089 1.00 30.18 140 GLY A N 1
ATOM 777 C CA . GLY A 1 103 ? 3.218 13.698 36.221 1.00 32.71 140 GLY A CA 1
ATOM 778 C C . GLY A 1 103 ? 4.404 13.417 37.123 1.00 33.06 140 GLY A C 1
ATOM 779 O O . GLY A 1 103 ? 4.281 13.524 38.360 1.00 34.88 140 GLY A O 1
ATOM 780 N N . PHE A 1 104 ? 5.536 13.029 36.531 1.00 33.56 141 PHE A N 1
ATOM 781 C CA . PHE A 1 104 ? 6.773 12.784 37.286 1.00 30.48 141 PHE A CA 1
ATOM 782 C C . PHE A 1 104 ? 7.128 14.103 38.026 1.00 37.63 141 PHE A C 1
ATOM 783 O O . PHE A 1 104 ? 7.647 14.089 39.157 1.00 35.76 141 PHE A O 1
ATOM 791 N N . ASP A 1 105 ? 6.853 15.241 37.386 1.00 35.59 142 ASP A N 1
ATOM 792 C CA . ASP A 1 105 ? 7.135 16.542 37.998 1.00 37.25 142 ASP A CA 1
ATOM 793 C C . ASP A 1 105 ? 6.391 16.818 39.266 1.00 36.73 142 ASP A C 1
ATOM 794 O O . ASP A 1 105 ? 7.002 17.139 40.267 1.00 40.12 142 ASP A O 1
ATOM 799 N N . ARG A 1 106 ? 5.059 16.750 39.215 1.00 31.93 143 ARG A N 1
ATOM 800 C CA . ARG A 1 106 ? 4.275 17.084 40.386 1.00 37.42 143 ARG A CA 1
ATOM 801 C C . ARG A 1 106 ? 4.735 16.297 41.578 1.00 39.73 143 ARG A C 1
ATOM 802 O O . ARG A 1 106 ? 5.096 16.864 42.614 1.00 38.55 143 ARG A O 1
ATOM 810 N N . THR A 1 107 ? 4.723 14.980 41.412 1.00 35.73 144 THR A N 1
ATOM 811 C CA . THR A 1 107 ? 5.078 14.056 42.475 1.00 36.32 144 THR A CA 1
ATOM 812 C C . THR A 1 107 ? 6.493 14.227 42.948 1.00 33.26 144 THR A C 1
ATOM 813 O O . THR A 1 107 ? 6.747 14.296 44.158 1.00 37.99 144 THR A O 1
ATOM 817 N N . THR A 1 108 ? 7.416 14.331 42.014 1.00 31.11 145 THR A N 1
ATOM 818 C CA . THR A 1 108 ? 8.821 14.507 42.383 1.00 30.41 145 THR A CA 1
ATOM 819 C C . THR A 1 108 ? 9.130 15.785 43.149 1.00 35.14 145 THR A C 1
ATOM 820 O O . THR A 1 108 ? 9.885 15.770 44.141 1.00 38.39 145 THR A O 1
ATOM 824 N N . GLU A 1 109 ? 8.582 16.901 42.687 1.00 31.49 146 GLU A N 1
ATOM 825 C CA . GLU A 1 109 ? 8.874 18.165 43.364 1.00 34.92 146 GLU A CA 1
ATOM 826 C C . GLU A 1 109 ? 8.399 18.028 44.807 1.00 36.35 146 GLU A C 1
ATOM 827 O O . GLU A 1 109 ? 9.117 18.396 45.750 1.00 35.83 146 GLU A O 1
ATOM 849 N N . ARG A 1 111 ? 7.936 15.284 46.722 1.00 30.58 148 ARG A N 1
ATOM 850 C CA . ARG A 1 111 ? 8.748 14.376 47.510 1.00 33.16 148 ARG A CA 1
ATOM 851 C C . ARG A 1 111 ? 10.023 15.057 47.987 1.00 38.22 148 ARG A C 1
ATOM 852 O O . ARG A 1 111 ? 10.518 14.777 49.096 1.00 37.16 148 ARG A O 1
ATOM 860 N N . ILE A 1 112 ? 10.547 15.970 47.175 1.00 35.35 149 ILE A N 1
ATOM 861 C CA . ILE A 1 112 ? 11.765 16.673 47.549 1.00 37.26 149 ILE A CA 1
ATOM 862 C C . ILE A 1 112 ? 11.500 17.755 48.609 1.00 36.79 149 ILE A C 1
ATOM 863 O O . ILE A 1 112 ? 12.199 17.846 49.616 1.00 39.62 149 ILE A O 1
ATOM 868 N N . GLU A 1 113 ? 10.464 18.547 48.405 1.00 36.28 150 GLU A N 1
ATOM 869 C CA . GLU A 1 113 ? 10.120 19.610 49.326 1.00 37.84 150 GLU A CA 1
ATOM 870 C C . GLU A 1 113 ? 9.558 19.126 50.659 1.00 43.16 150 GLU A C 1
ATOM 871 O O . GLU A 1 113 ? 9.561 19.874 51.636 1.00 43.93 150 GLU A O 1
ATOM 877 N N . THR A 1 114 ? 9.079 17.884 50.710 1.00 43.78 151 THR A N 1
ATOM 878 C CA . THR A 1 114 ? 8.551 17.353 51.965 1.00 44.09 151 THR A CA 1
ATOM 879 C C . THR A 1 114 ? 9.482 16.326 52.573 1.00 47.00 151 THR A C 1
ATOM 880 O O . THR A 1 114 ? 9.126 15.690 53.555 1.00 47.82 151 THR A O 1
ATOM 884 N N . ALA A 1 115 ? 10.649 16.130 51.970 1.00 50.63 152 ALA A N 1
ATOM 885 C CA . ALA A 1 115 ? 11.640 15.167 52.456 1.00 55.10 152 ALA A CA 1
ATOM 886 C C . ALA A 1 115 ? 11.845 15.394 53.949 1.00 58.58 152 ALA A C 1
ATOM 887 O O . ALA A 1 115 ? 12.225 14.468 54.677 1.00 58.56 152 ALA A O 1
ATOM 889 N N . ALA A 1 116 ? 11.608 16.633 54.392 1.00 62.50 153 ALA A N 1
ATOM 890 C CA . ALA A 1 116 ? 11.679 16.965 55.814 1.00 66.53 153 ALA A CA 1
ATOM 891 C C . ALA A 1 116 ? 10.301 16.453 56.265 1.00 67.78 153 ALA A C 1
ATOM 892 O O . ALA A 1 116 ? 9.668 15.730 55.519 1.00 72.13 153 ALA A O 1
ATOM 894 N N . ALA A 1 117 ? 9.814 16.788 57.448 1.00 66.62 154 ALA A N 1
ATOM 895 C CA . ALA A 1 117 ? 8.494 16.290 57.823 1.00 64.62 154 ALA A CA 1
ATOM 896 C C . ALA A 1 117 ? 8.384 14.750 57.805 1.00 64.80 154 ALA A C 1
ATOM 897 O O . ALA A 1 117 ? 8.048 14.143 58.824 1.00 65.74 154 ALA A O 1
ATOM 899 N N . LEU A 1 118 ? 8.652 14.119 56.663 1.00 64.55 155 LEU A N 1
ATOM 900 C CA . LEU A 1 118 ? 8.580 12.657 56.566 1.00 66.29 155 LEU A CA 1
ATOM 901 C C . LEU A 1 118 ? 9.826 11.988 57.144 1.00 67.49 155 LEU A C 1
ATOM 902 O O . LEU A 1 118 ? 10.085 10.815 56.781 1.00 67.67 155 LEU A O 1
ATOM 907 N N . GLY B 1 5 ? 10.270 24.633 40.471 1.00 59.45 42 GLY B N 1
ATOM 908 C CA . GLY B 1 5 ? 11.373 23.910 41.177 1.00 57.71 42 GLY B CA 1
ATOM 909 C C . GLY B 1 5 ? 12.428 23.351 40.245 1.00 55.23 42 GLY B C 1
ATOM 910 O O . GLY B 1 5 ? 12.480 23.701 39.064 1.00 56.80 42 GLY B O 1
ATOM 911 N N . SER B 1 6 ? 13.262 22.465 40.771 1.00 52.57 43 SER B N 1
ATOM 912 C CA . SER B 1 6 ? 14.336 21.851 40.005 1.00 50.81 43 SER B CA 1
ATOM 913 C C . SER B 1 6 ? 13.841 20.793 39.028 1.00 49.08 43 SER B C 1
ATOM 914 O O . SER B 1 6 ? 14.282 20.752 37.881 1.00 47.22 43 SER B O 1
ATOM 917 N N . ALA B 1 7 ? 12.954 19.920 39.500 1.00 47.06 44 ALA B N 1
ATOM 918 C CA . ALA B 1 7 ? 12.409 18.842 38.667 1.00 42.16 44 ALA B CA 1
ATOM 919 C C . ALA B 1 7 ? 11.733 19.442 37.440 1.00 37.09 44 ALA B C 1
ATOM 920 O O . ALA B 1 7 ? 11.846 18.923 36.325 1.00 34.46 44 ALA B O 1
ATOM 922 N N . HIS B 1 8 ? 11.040 20.552 37.642 1.00 33.12 45 HIS B N 1
ATOM 923 C CA . HIS B 1 8 ? 10.371 21.232 36.552 1.00 32.51 45 HIS B CA 1
ATOM 924 C C . HIS B 1 8 ? 11.366 21.862 35.562 1.00 30.63 45 HIS B C 1
ATOM 925 O O . HIS B 1 8 ? 11.135 21.881 34.358 1.00 27.50 45 HIS B O 1
ATOM 932 N N . ALA B 1 9 ? 12.460 22.415 36.073 1.00 28.82 46 ALA B N 1
ATOM 933 C CA . ALA B 1 9 ? 13.469 23.004 35.184 1.00 25.13 46 ALA B CA 1
ATOM 934 C C . ALA B 1 9 ? 14.154 21.903 34.337 1.00 26.01 46 ALA B C 1
ATOM 935 O O . ALA B 1 9 ? 14.542 22.136 33.203 1.00 27.00 46 ALA B O 1
ATOM 937 N N . ILE B 1 10 ? 14.316 20.696 34.880 1.00 23.37 47 ILE B N 1
ATOM 938 C CA . ILE B 1 10 ? 14.939 19.602 34.127 1.00 23.63 47 ILE B CA 1
ATOM 939 C C . ILE B 1 10 ? 13.967 19.236 32.963 1.00 21.48 47 ILE B C 1
ATOM 940 O O . ILE B 1 10 ? 14.397 18.941 31.855 1.00 22.08 47 ILE B O 1
ATOM 945 N N . ASN B 1 11 ? 12.667 19.296 33.239 1.00 26.07 48 ASN B N 1
ATOM 946 C CA . ASN B 1 11 ? 11.634 19.009 32.203 1.00 21.75 48 ASN B CA 1
ATOM 947 C C . ASN B 1 11 ? 11.671 20.084 31.112 1.00 22.44 48 ASN B C 1
ATOM 948 O O . ASN B 1 11 ? 11.766 19.792 29.929 1.00 21.25 48 ASN B O 1
ATOM 953 N N . LYS B 1 12 ? 11.657 21.349 31.524 1.00 22.06 49 LYS B N 1
ATOM 954 C CA . LYS B 1 12 ? 11.617 22.472 30.588 1.00 23.22 49 LYS B CA 1
ATOM 955 C C . LYS B 1 12 ? 12.898 22.625 29.756 1.00 19.86 49 LYS B C 1
ATOM 956 O O . LYS B 1 12 ? 12.864 22.803 28.543 1.00 19.38 49 LYS B O 1
ATOM 962 N N . ALA B 1 13 ? 14.053 22.502 30.414 1.00 23.43 50 ALA B N 1
ATOM 963 C CA . ALA B 1 13 ? 15.329 22.561 29.651 1.00 21.28 50 ALA B CA 1
ATOM 964 C C . ALA B 1 13 ? 15.379 21.357 28.702 1.00 20.95 50 ALA B C 1
ATOM 965 O O . ALA B 1 13 ? 15.788 21.450 27.550 1.00 21.24 50 ALA B O 1
ATOM 967 N N . GLY B 1 14 ? 14.947 20.202 29.204 1.00 19.29 51 GLY B N 1
ATOM 968 C CA . GLY B 1 14 ? 14.950 19.015 28.371 1.00 19.10 51 GLY B CA 1
ATOM 969 C C . GLY B 1 14 ? 14.073 19.251 27.148 1.00 15.67 51 GLY B C 1
ATOM 970 O O . GLY B 1 14 ? 14.391 18.810 26.066 1.00 15.87 51 GLY B O 1
ATOM 971 N N . SER B 1 15 ? 12.951 19.938 27.325 1.00 16.98 52 SER B N 1
ATOM 972 C CA . SER B 1 15 ? 12.072 20.127 26.178 1.00 14.43 52 SER B CA 1
ATOM 973 C C . SER B 1 15 ? 12.709 20.856 25.020 1.00 15.92 52 SER B C 1
ATOM 974 O O . SER B 1 15 ? 12.289 20.728 23.882 1.00 19.47 52 SER B O 1
ATOM 977 N N . LEU B 1 16 ? 13.698 21.706 25.297 1.00 17.18 53 LEU B N 1
ATOM 978 C CA . LEU B 1 16 ? 14.383 22.374 24.200 1.00 15.15 53 LEU B CA 1
ATOM 979 C C . LEU B 1 16 ? 15.015 21.361 23.250 1.00 15.12 53 LEU B C 1
ATOM 980 O O . LEU B 1 16 ? 15.168 21.647 22.028 1.00 17.05 53 LEU B O 1
ATOM 985 N N . ARG B 1 17 ? 15.368 20.158 23.771 1.00 16.68 54 ARG B N 1
ATOM 986 C CA . ARG B 1 17 ? 15.981 19.161 22.906 1.00 15.38 54 ARG B CA 1
ATOM 987 C C . ARG B 1 17 ? 14.940 18.695 21.902 1.00 18.01 54 ARG B C 1
ATOM 988 O O . ARG B 1 17 ? 15.184 18.635 20.698 1.00 1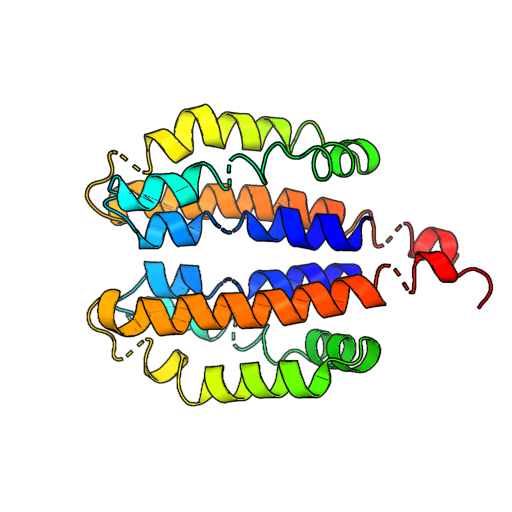8.34 54 ARG B O 1
ATOM 1004 N N . GLN B 1 19 ? 12.208 20.361 21.029 1.00 18.04 56 GLN B N 1
ATOM 1005 C CA . GLN B 1 19 ? 11.828 21.506 20.192 1.00 12.97 56 GLN B CA 1
ATOM 1006 C C . GLN B 1 19 ? 12.834 21.689 19.057 1.00 14.91 56 GLN B C 1
ATOM 1007 O O . GLN B 1 19 ? 12.488 22.091 17.936 1.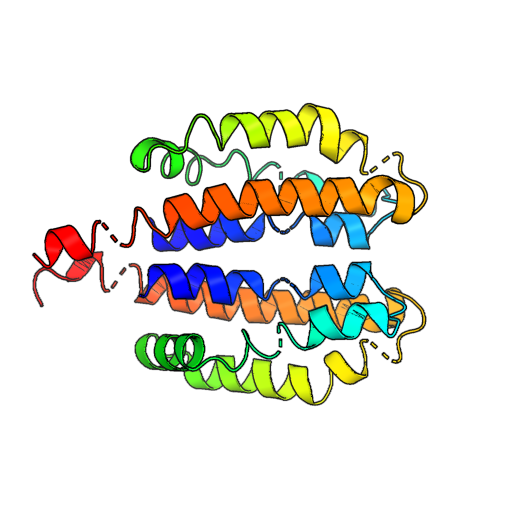00 16.30 56 GLN B O 1
ATOM 1013 N N . SER B 1 20 ? 14.113 21.427 19.361 1.00 16.61 57 SER B N 1
ATOM 1014 C CA . SER B 1 20 ? 15.107 21.533 18.280 1.00 16.20 57 SER B CA 1
ATOM 1015 C C . SER B 1 20 ? 14.880 20.544 17.124 1.00 15.14 57 SER B C 1
ATOM 1016 O O . SER B 1 20 ? 14.942 20.886 15.951 1.00 17.66 57 SER B O 1
ATOM 1019 N N . TYR B 1 21 ? 14.581 19.286 17.451 1.00 16.37 58 TYR B N 1
ATOM 1020 C CA . TYR B 1 21 ? 14.388 18.302 16.425 1.00 16.81 58 TYR B CA 1
ATOM 1021 C C . TYR B 1 21 ? 13.028 18.422 15.759 1.00 19.21 58 TYR B C 1
ATOM 1022 O O . TYR B 1 21 ? 12.864 17.918 14.635 1.00 18.45 58 TYR B O 1
ATOM 1031 N N . ARG B 1 22 ? 12.068 19.018 16.500 1.00 19.89 59 ARG B N 1
ATOM 1032 C CA . ARG B 1 22 ? 10.719 19.245 15.913 1.00 17.88 59 ARG B CA 1
ATOM 1033 C C . ARG B 1 22 ? 10.874 20.296 14.804 1.00 17.20 59 ARG B C 1
ATOM 1034 O O . ARG B 1 22 ? 10.215 20.194 13.755 1.00 20.31 59 ARG B O 1
ATOM 1042 N N . LEU B 1 23 ? 11.714 21.312 15.024 1.00 17.26 60 LEU B N 1
ATOM 1043 C CA . LEU B 1 23 ? 11.993 22.282 13.969 1.00 18.22 60 LEU B CA 1
ATOM 1044 C C . LEU B 1 23 ? 12.763 21.596 12.811 1.00 17.93 60 LEU B C 1
ATOM 1045 O O . LEU B 1 23 ? 12.477 21.842 11.638 1.00 19.25 60 LEU B O 1
ATOM 1050 N N . LEU B 1 24 ? 13.735 20.715 13.100 1.00 16.21 61 LEU B N 1
ATOM 1051 C CA . LEU B 1 24 ? 14.410 20.047 12.004 1.00 16.41 61 LEU B CA 1
ATOM 1052 C C . LEU B 1 24 ? 13.415 19.213 11.196 1.00 15.93 61 LEU B C 1
ATOM 1053 O O . LEU B 1 24 ? 13.499 19.137 9.970 1.00 18.94 61 LEU B O 1
ATOM 1058 N N . ALA B 1 25 ? 12.502 18.540 11.890 1.00 16.49 62 ALA B N 1
ATOM 1059 C CA . ALA B 1 25 ? 11.568 17.685 11.148 1.00 17.71 62 ALA B CA 1
ATOM 1060 C C . ALA B 1 25 ? 10.603 18.525 10.301 1.00 19.23 62 ALA B C 1
ATOM 1061 O O . ALA B 1 25 ? 9.867 17.980 9.460 1.00 21.78 62 ALA B O 1
ATOM 1063 N N . ALA B 1 26 ? 10.581 19.831 10.516 1.00 20.26 63 ALA B N 1
ATOM 1064 C CA . ALA B 1 26 ? 9.675 20.702 9.694 1.00 19.73 63 ALA B CA 1
ATOM 1065 C C . ALA B 1 26 ? 10.387 21.350 8.494 1.00 26.23 63 ALA B C 1
ATOM 1066 O O . ALA B 1 26 ? 9.752 22.078 7.678 1.00 22.23 63 ALA B O 1
ATOM 1068 N N . VAL B 1 27 ? 11.696 21.059 8.337 1.00 20.96 64 VAL B N 1
ATOM 1069 C CA . VAL B 1 27 ? 12.467 21.694 7.246 1.00 22.03 64 VAL B CA 1
ATOM 1070 C C . VAL B 1 27 ? 12.036 21.158 5.889 1.00 23.57 64 VAL B C 1
ATOM 1071 O O . VAL B 1 27 ? 11.858 19.958 5.723 1.00 26.43 64 VAL B O 1
ATOM 1075 N N . PRO B 1 28 ? 11.844 22.057 4.890 1.00 24.16 65 PRO B N 1
ATOM 1076 C CA . PRO B 1 28 ? 11.972 23.517 4.872 1.00 22.95 65 PRO B CA 1
ATOM 1077 C C . PRO B 1 28 ? 10.830 24.182 5.614 1.00 22.76 65 PRO B C 1
ATOM 1078 O O . PRO B 1 28 ? 9.662 23.871 5.362 1.00 24.53 65 PRO B O 1
ATOM 1082 N N . LEU B 1 29 ? 11.173 25.110 6.494 1.00 22.62 66 LEU B N 1
ATOM 1083 C CA . LEU B 1 29 ? 10.190 25.827 7.303 1.00 22.42 66 LEU B CA 1
ATOM 1084 C C . LEU B 1 29 ? 9.357 26.801 6.471 1.00 30.31 66 LEU B C 1
ATOM 1085 O O . LEU B 1 29 ? 9.823 27.285 5.446 1.00 28.41 66 LEU B O 1
ATOM 1090 N N . SER B 1 30 ? 8.149 27.077 6.958 1.00 32.72 67 SER B N 1
ATOM 1091 C CA . SER B 1 30 ? 7.213 28.025 6.334 1.00 34.41 67 SER B CA 1
ATOM 1092 C C . SER B 1 30 ? 6.569 28.903 7.415 1.00 35.06 67 SER B C 1
ATOM 1093 O O . SER B 1 30 ? 6.818 28.759 8.609 1.00 29.66 67 SER B O 1
ATOM 1096 N N . GLU B 1 31 ? 5.724 29.847 7.007 1.00 39.10 68 GLU B N 1
ATOM 1097 C CA . GLU B 1 31 ? 5.102 30.720 8.007 1.00 42.06 68 GLU B CA 1
ATOM 1098 C C . GLU B 1 31 ? 4.315 29.943 9.047 1.00 36.83 68 GLU B C 1
ATOM 1099 O O . GLU B 1 31 ? 4.155 30.382 10.187 1.00 41.04 68 GLU B O 1
ATOM 1105 N N . LYS B 1 32 ? 3.832 28.777 8.649 1.00 35.20 69 LYS B N 1
ATOM 1106 C CA . LYS B 1 32 ? 3.069 27.946 9.549 1.00 37.67 69 LYS B CA 1
ATOM 1107 C C . LYS B 1 32 ? 3.915 27.544 10.745 1.00 36.83 69 LYS B C 1
ATOM 1108 O O . LYS B 1 32 ? 3.375 27.190 11.787 1.00 35.91 69 LYS B O 1
ATOM 1114 N N . ASP B 1 33 ? 5.243 27.595 10.586 1.00 32.31 70 ASP B N 1
ATOM 1115 C CA . ASP B 1 33 ? 6.129 27.192 11.667 1.00 31.68 70 ASP B CA 1
ATOM 1116 C C . ASP B 1 33 ? 6.561 28.307 12.583 1.00 32.47 70 ASP B C 1
ATOM 1117 O O . ASP B 1 33 ? 7.245 28.058 13.567 1.00 32.43 70 ASP B O 1
ATOM 1122 N N . LYS B 1 34 ? 6.171 29.550 12.290 1.00 28.42 71 LYS B N 1
ATOM 1123 C CA . LYS B 1 34 ? 6.559 30.651 13.156 1.00 28.62 71 LYS B CA 1
ATOM 1124 C C . LYS B 1 34 ? 6.178 30.411 14.643 1.00 25.54 71 LYS B C 1
ATOM 1125 O O . LYS B 1 34 ? 6.917 30.819 15.554 1.00 26.36 71 LYS B O 1
ATOM 1131 N N . PRO B 1 35 ? 5.046 29.724 14.931 1.00 27.70 72 PRO B N 1
ATOM 1132 C CA . PRO B 1 35 ? 4.742 29.526 16.349 1.00 28.22 72 PRO B CA 1
ATOM 1133 C C . PRO B 1 35 ? 5.792 28.633 17.034 1.00 24.34 72 PRO B C 1
ATOM 1134 O O . PRO B 1 35 ? 6.057 28.803 18.204 1.00 26.38 72 PRO B O 1
ATOM 1138 N N . LEU B 1 36 ? 6.331 27.669 16.287 1.00 26.45 73 LEU B N 1
ATOM 1139 C CA . LEU B 1 36 ? 7.356 26.767 16.850 1.00 22.68 73 LEU B CA 1
ATOM 1140 C C . LEU B 1 36 ? 8.575 27.621 17.318 1.00 24.48 73 LEU B C 1
ATOM 1141 O O . LEU B 1 36 ? 9.119 27.446 18.411 1.00 25.43 73 LEU B O 1
ATOM 1146 N N . ILE B 1 37 ? 8.972 28.580 16.502 1.00 21.86 74 ILE B N 1
ATOM 1147 C CA . ILE B 1 37 ? 10.114 29.438 16.859 1.00 22.46 74 ILE B CA 1
ATOM 1148 C C . ILE B 1 37 ? 9.822 30.291 18.079 1.00 23.69 74 ILE B C 1
ATOM 1149 O O . ILE B 1 37 ? 10.648 30.431 18.970 1.00 22.52 74 ILE B O 1
ATOM 1154 N N . LYS B 1 38 ? 8.658 30.933 18.111 1.00 25.48 75 LYS B N 1
ATOM 1155 C CA . LYS B 1 38 ? 8.336 31.707 19.308 1.00 24.92 75 LYS B CA 1
ATOM 1156 C C . LYS B 1 38 ? 8.241 30.825 20.548 1.00 21.82 75 LYS B C 1
ATOM 1157 O O . LYS B 1 38 ? 8.662 31.225 21.636 1.00 23.11 75 LYS B O 1
ATOM 1163 N N . GLU B 1 39 ? 7.700 29.613 20.431 1.00 21.25 76 GLU B N 1
ATOM 1164 C CA . GLU B 1 39 ? 7.607 28.774 21.603 1.00 23.16 76 GLU B CA 1
ATOM 1165 C C . GLU B 1 39 ? 8.979 28.404 22.144 1.00 24.10 76 GLU B C 1
ATOM 1166 O O . GLU B 1 39 ? 9.188 28.379 23.365 1.00 22.88 76 GLU B O 1
ATOM 1180 N N . GLU B 1 41 ? 11.652 30.203 21.790 1.00 25.61 78 GLU B N 1
ATOM 1181 C CA . GLU B 1 41 ? 12.166 31.433 22.365 1.00 26.60 78 GLU B CA 1
ATOM 1182 C C . GLU B 1 41 ? 11.597 31.593 23.774 1.00 26.81 78 GLU B C 1
ATOM 1183 O O . GLU B 1 41 ? 12.325 31.905 24.733 1.00 27.28 78 GLU B O 1
ATOM 1189 N N . GLN B 1 42 ? 10.282 31.376 23.935 1.00 24.71 79 GLN B N 1
ATOM 1190 C CA . GLN B 1 42 ? 9.678 31.520 25.260 1.00 25.64 79 GLN B CA 1
ATOM 1191 C C . GLN B 1 42 ? 10.299 30.567 26.273 1.00 23.50 79 GLN B C 1
ATOM 1192 O O . GLN B 1 42 ? 10.586 30.946 27.428 1.00 29.04 79 GLN B O 1
ATOM 1198 N N . THR B 1 43 ? 10.524 29.329 25.865 1.00 24.58 80 THR B N 1
ATOM 1199 C CA . THR B 1 43 ? 11.144 28.368 26.762 1.00 24.41 80 THR B CA 1
ATOM 1200 C C . THR B 1 43 ? 12.614 28.737 27.105 1.00 24.27 80 THR B C 1
ATOM 1201 O O . THR B 1 43 ? 13.026 28.742 28.277 1.00 27.60 80 THR B O 1
ATOM 1205 N N . ALA B 1 44 ? 13.399 28.990 26.076 1.00 25.08 81 ALA B N 1
ATOM 1206 C CA . ALA B 1 44 ? 14.838 29.285 26.246 1.00 23.37 81 ALA B CA 1
ATOM 1207 C C . ALA B 1 44 ? 15.179 30.494 27.118 1.00 27.88 81 ALA B C 1
ATOM 1208 O O . ALA B 1 44 ? 16.212 30.501 27.821 1.00 25.83 81 ALA B O 1
ATOM 1210 N N . PHE B 1 45 ? 14.312 31.503 27.071 1.00 27.86 82 PHE B N 1
ATOM 1211 C CA . PHE B 1 45 ? 14.532 32.728 27.859 1.00 29.68 82 PHE B CA 1
ATOM 1212 C C . PHE B 1 45 ? 13.604 32.919 29.050 1.00 33.48 82 PHE B C 1
ATOM 1213 O O . PHE B 1 45 ? 13.591 33.990 29.660 1.00 31.91 82 PHE B O 1
ATOM 1221 N N . SER B 1 46 ? 12.874 31.870 29.416 1.00 30.49 83 SER B N 1
ATOM 1222 C CA . SER B 1 46 ? 11.916 31.946 30.516 1.00 32.78 83 SER B CA 1
ATOM 1223 C C . SER B 1 46 ? 12.586 32.302 31.838 1.00 35.50 83 SER B C 1
ATOM 1224 O O . SER B 1 46 ? 13.770 32.034 32.051 1.00 32.38 83 SER B O 1
ATOM 1227 N N . ALA B 1 47 ? 11.820 32.950 32.709 1.00 37.14 84 ALA B N 1
ATOM 1228 C CA . ALA B 1 47 ? 12.332 33.318 34.003 1.00 38.19 84 ALA B CA 1
ATOM 1229 C C . ALA B 1 47 ? 12.676 32.056 34.786 1.00 37.24 84 ALA B C 1
ATOM 1230 O O . ALA B 1 47 ? 13.640 32.041 35.530 1.00 38.31 84 ALA B O 1
ATOM 1232 N N . GLU B 1 48 ? 11.906 30.983 34.612 1.00 39.48 85 GLU B N 1
ATOM 1233 C CA . GLU B 1 48 ? 12.161 29.708 35.313 1.00 40.04 85 GLU B CA 1
ATOM 1234 C C . GLU B 1 48 ? 13.494 29.055 35.009 1.00 37.48 85 GLU B C 1
ATOM 1235 O O . GLU B 1 48 ? 14.178 28.592 35.924 1.00 32.47 85 GLU B O 1
ATOM 1241 N N . LEU B 1 49 ? 13.836 28.939 33.724 1.00 32.23 86 LEU B N 1
ATOM 1242 C CA . LEU B 1 49 ? 15.119 28.337 33.372 1.00 27.63 86 LEU B CA 1
ATOM 1243 C C . LEU B 1 49 ? 16.267 29.244 33.812 1.00 27.93 86 LEU B C 1
ATOM 1244 O O . LEU B 1 49 ? 17.314 28.762 34.238 1.00 27.75 86 LEU B O 1
ATOM 1249 N N . THR B 1 50 ? 16.091 30.547 33.649 1.00 27.68 87 THR B N 1
ATOM 1250 C CA . THR B 1 50 ? 17.177 31.478 34.055 1.00 29.28 87 THR B CA 1
ATOM 1251 C C . THR B 1 50 ? 17.451 31.323 35.562 1.00 31.08 87 THR B C 1
ATOM 1252 O O . THR B 1 50 ? 18.597 31.174 35.954 1.00 31.34 87 THR B O 1
ATOM 1256 N N A ARG B 1 51 ? 16.413 31.362 36.399 0.50 30.79 88 ARG B N 1
ATOM 1257 N N B ARG B 1 51 ? 16.399 31.357 36.382 0.50 31.07 88 ARG B N 1
ATOM 1258 C CA A ARG B 1 51 ? 16.639 31.211 37.837 0.50 32.77 88 ARG B CA 1
ATOM 1259 C CA B ARG B 1 51 ? 16.555 31.198 37.828 0.50 33.71 88 ARG B CA 1
ATOM 1260 C C A ARG B 1 51 ? 17.224 29.846 38.169 0.50 31.97 88 ARG B C 1
ATOM 1261 C C B ARG B 1 51 ? 17.191 29.859 38.170 0.50 32.33 88 ARG B C 1
ATOM 1262 O O A ARG B 1 51 ? 18.109 29.734 39.005 0.50 30.04 88 ARG B O 1
ATOM 1263 O O B ARG B 1 51 ? 18.072 29.780 39.010 0.50 30.46 88 ARG B O 1
ATOM 1278 N N . ALA B 1 52 ? 16.747 28.788 37.512 1.00 32.91 89 ALA B N 1
ATOM 1279 C CA . ALA B 1 52 ? 17.306 27.489 37.777 1.00 30.00 89 ALA B CA 1
ATOM 1280 C C . ALA B 1 52 ? 18.773 27.435 37.391 1.00 26.77 89 ALA B C 1
ATOM 1281 O O . ALA B 1 52 ? 19.570 26.831 38.096 1.00 30.81 89 ALA B O 1
ATOM 1283 N N . ALA B 1 53 ? 19.151 28.057 36.276 1.00 25.12 90 ALA B N 1
ATOM 1284 C CA . ALA B 1 53 ? 20.536 28.027 35.852 1.00 24.70 90 ALA B CA 1
ATOM 1285 C C . ALA B 1 53 ? 21.382 28.838 36.846 1.00 26.00 90 ALA B C 1
ATOM 1286 O O . ALA B 1 53 ? 22.494 28.440 37.186 1.00 27.17 90 ALA B O 1
ATOM 1288 N N . GLU B 1 54 ? 20.848 29.965 37.294 1.00 28.96 91 GLU B N 1
ATOM 1289 C CA . GLU B 1 54 ? 21.564 30.783 38.306 1.00 31.79 91 GLU B CA 1
ATOM 1290 C C . GLU B 1 54 ? 21.808 29.976 39.582 1.00 33.14 91 GLU B C 1
ATOM 1291 O O . GLU B 1 54 ? 22.901 29.944 40.137 1.00 28.24 91 GLU B O 1
ATOM 1297 N N . ARG B 1 55 ? 20.773 29.328 40.079 1.00 28.97 92 ARG B N 1
ATOM 1298 C CA . ARG B 1 55 ? 20.954 28.554 41.286 1.00 31.77 92 ARG B CA 1
ATOM 1299 C C . ARG B 1 55 ? 21.917 27.381 41.114 1.00 35.44 92 ARG B C 1
ATOM 1300 O O . ARG B 1 55 ? 22.651 27.039 42.028 1.00 33.36 92 ARG B O 1
ATOM 1308 N N . ASP B 1 56 ? 21.937 26.766 39.931 1.00 33.04 93 ASP B N 1
ATOM 1309 C CA . ASP B 1 56 ? 22.770 25.583 39.722 1.00 33.39 93 ASP B CA 1
ATOM 1310 C C . ASP B 1 56 ? 24.152 25.798 39.143 1.00 35.77 93 ASP B C 1
ATOM 1311 O O . ASP B 1 56 ? 24.894 24.831 38.917 1.00 38.12 93 ASP B O 1
ATOM 1316 N N . GLY B 1 57 ? 24.525 27.054 38.907 1.00 30.00 94 GLY B N 1
ATOM 1317 C CA . GLY B 1 57 ? 25.841 27.327 38.366 1.00 29.07 94 GLY B CA 1
ATOM 1318 C C . GLY B 1 57 ? 25.981 27.064 36.867 1.00 32.13 94 GLY B C 1
ATOM 1319 O O . GLY B 1 57 ? 27.091 26.857 36.384 1.00 34.45 94 GLY B O 1
ATOM 1320 N N . GLN B 1 58 ? 24.865 27.127 36.142 1.00 32.81 95 GLN B N 1
ATOM 1321 C CA . GLN B 1 58 ? 24.827 26.893 34.694 1.00 31.79 95 GLN B CA 1
ATOM 1322 C C . GLN B 1 58 ? 24.413 28.135 33.922 1.00 33.16 95 GLN B C 1
ATOM 1323 O O . GLN B 1 58 ? 24.000 28.025 32.766 1.00 28.35 95 GLN B O 1
ATOM 1329 N N . LEU B 1 59 ? 24.482 29.319 34.524 1.00 27.65 96 LEU B N 1
ATOM 1330 C CA . LEU B 1 59 ? 24.015 30.481 33.774 1.00 24.02 96 LEU B CA 1
ATOM 1331 C C . LEU B 1 59 ? 24.877 30.791 32.521 1.00 26.49 96 LEU B C 1
ATOM 1332 O O . LEU B 1 59 ? 24.345 31.077 31.450 1.00 23.41 96 LEU B O 1
ATOM 1337 N N . ALA B 1 60 ? 26.210 30.699 32.620 1.00 29.39 97 ALA B N 1
ATOM 1338 C CA . ALA B 1 60 ? 27.073 30.961 31.437 1.00 26.64 97 ALA B CA 1
ATOM 1339 C C . ALA B 1 60 ? 26.753 29.956 30.324 1.00 28.61 97 ALA B C 1
ATOM 1340 O O . ALA B 1 60 ? 26.758 30.306 29.140 1.00 25.39 97 ALA B O 1
ATOM 1342 N N A GLN B 1 61 ? 26.519 28.704 30.701 0.50 23.22 98 GLN B N 1
ATOM 1343 N N B GLN B 1 61 ? 26.497 28.709 30.724 0.50 25.59 98 GLN B N 1
ATOM 1344 C CA A GLN B 1 61 ? 26.185 27.703 29.695 0.50 24.41 98 GLN B CA 1
ATOM 1345 C CA B GLN B 1 61 ? 26.156 27.618 29.798 0.50 27.71 98 GLN B CA 1
ATOM 1346 C C A GLN B 1 61 ? 24.849 28.066 29.053 0.50 23.57 98 GLN B C 1
ATOM 1347 C C B GLN B 1 61 ? 24.841 27.947 29.096 0.50 25.96 98 GLN B C 1
ATOM 1348 O O A GLN B 1 61 ? 24.723 28.084 27.822 0.50 21.28 98 GLN B O 1
ATOM 1349 O O B GLN B 1 61 ? 24.721 27.803 27.874 0.50 24.39 98 GLN B O 1
ATOM 1360 N N . LEU B 1 62 ? 23.847 28.375 29.866 1.00 25.89 99 LEU B N 1
ATOM 1361 C CA . LEU B 1 62 ? 22.544 28.752 29.282 1.00 24.10 99 LEU B CA 1
ATOM 1362 C C . LEU B 1 62 ? 22.707 29.965 28.345 1.00 24.53 99 LEU B C 1
ATOM 1363 O O . LEU B 1 62 ? 22.241 29.979 27.200 1.00 22.21 99 LEU B O 1
ATOM 1368 N N . GLN B 1 63 ? 23.385 31.005 28.805 1.00 23.44 100 GLN B N 1
ATOM 1369 C CA . GLN B 1 63 ? 23.602 32.182 27.976 1.00 24.72 100 GLN B CA 1
ATOM 1370 C C . GLN B 1 63 ? 24.276 31.871 26.659 1.00 23.04 100 GLN B C 1
ATOM 1371 O O . GLN B 1 63 ? 23.939 32.452 25.646 1.00 22.97 100 GLN B O 1
ATOM 1377 N N . GLY B 1 64 ? 25.242 30.959 26.673 1.00 22.20 101 GLY B N 1
ATOM 1378 C CA . GLY B 1 64 ? 25.910 30.592 25.435 1.00 19.51 101 GLY B CA 1
ATOM 1379 C C . GLY B 1 64 ? 24.935 29.916 24.487 1.00 20.57 101 GLY B C 1
ATOM 1380 O O . GLY B 1 64 ? 24.976 30.127 23.264 1.00 23.10 101 GLY B O 1
ATOM 1381 N N . LEU B 1 65 ? 24.077 29.077 25.055 1.00 19.76 102 LEU B N 1
ATOM 1382 C CA . LEU B 1 65 ? 23.139 28.335 24.187 1.00 19.07 102 LEU B CA 1
ATOM 1383 C C . LEU B 1 65 ? 22.125 29.299 23.642 1.00 18.39 102 LEU B C 1
ATOM 1384 O O . LEU B 1 65 ? 21.701 29.171 22.481 1.00 20.04 102 LEU B O 1
ATOM 1389 N N . GLN B 1 66 ? 21.711 30.247 24.474 1.00 23.52 103 GLN B N 1
ATOM 1390 C CA . GLN B 1 66 ? 20.754 31.250 24.007 1.00 20.70 103 GLN B CA 1
ATOM 1391 C C . GLN B 1 66 ? 21.332 32.061 22.868 1.00 20.92 103 GLN B C 1
ATOM 1392 O O . GLN B 1 66 ? 20.672 32.337 21.871 1.00 20.68 103 GLN B O 1
ATOM 1398 N N . ASP B 1 67 ? 22.588 32.481 23.008 1.00 23.60 104 ASP B N 1
ATOM 1399 C CA . ASP B 1 67 ? 23.201 33.256 21.952 1.00 21.88 104 ASP B CA 1
ATOM 1400 C C . ASP B 1 67 ? 23.349 32.447 20.682 1.00 24.11 104 ASP B C 1
ATOM 1401 O O . ASP B 1 67 ? 23.139 32.976 19.612 1.00 25.68 104 ASP B O 1
ATOM 1406 N N . TYR B 1 68 ? 23.721 31.170 20.794 1.00 22.28 105 TYR B N 1
ATOM 1407 C CA . TYR B 1 68 ? 23.899 30.336 19.617 1.00 18.81 105 TYR B CA 1
ATOM 1408 C C . TYR B 1 68 ? 22.543 30.112 18.883 1.00 20.79 105 TYR B C 1
ATOM 1409 O O . TYR B 1 68 ? 22.456 30.097 17.649 1.00 17.62 105 TYR B O 1
ATOM 1418 N N . TRP B 1 69 ? 21.512 29.910 19.691 1.00 22.22 106 TRP B N 1
ATOM 1419 C CA . TRP B 1 69 ? 20.171 29.685 19.162 1.00 22.15 106 TRP B CA 1
ATOM 1420 C C . TRP B 1 69 ? 19.743 30.890 18.316 1.00 21.99 106 TRP B C 1
ATOM 1421 O O . TRP B 1 69 ? 19.269 30.729 17.175 1.00 20.99 106 TRP B O 1
ATOM 1432 N N . ARG B 1 70 ? 19.946 32.099 18.850 1.00 23.24 107 ARG B N 1
ATOM 1433 C CA . ARG B 1 70 ? 19.575 33.326 18.155 1.00 26.73 107 ARG B CA 1
ATOM 1434 C C . ARG B 1 70 ? 20.474 33.699 16.981 1.00 22.66 107 ARG B C 1
ATOM 1435 O O . ARG B 1 70 ? 20.003 34.094 15.914 1.00 23.88 107 ARG B O 1
ATOM 1443 N N . ASN B 1 71 ? 21.789 33.581 17.165 1.00 23.67 108 ASN B N 1
ATOM 1444 C CA . ASN B 1 71 ? 22.689 34.014 16.120 1.00 24.35 108 ASN B CA 1
ATOM 1445 C C . ASN B 1 71 ? 23.081 32.994 15.089 1.00 23.06 108 ASN B C 1
ATOM 1446 O O . ASN B 1 71 ? 23.531 33.375 14.016 1.00 26.40 108 ASN B O 1
ATOM 1451 N N . GLU B 1 72 ? 22.881 31.699 15.379 1.00 18.98 109 GLU B N 1
ATOM 1452 C CA . GLU B 1 72 ? 23.311 30.694 14.415 1.00 20.21 109 GLU B CA 1
ATOM 1453 C C . GLU B 1 72 ? 22.278 29.650 14.043 1.00 19.82 109 GLU B C 1
ATOM 1454 O O . GLU B 1 72 ? 22.051 29.368 12.867 1.00 21.86 109 GLU B O 1
ATOM 1460 N N . LEU B 1 73 ? 21.678 29.046 15.060 1.00 17.80 110 LEU B N 1
ATOM 1461 C CA . LEU B 1 73 ? 20.776 27.934 14.785 1.00 17.98 110 LEU B CA 1
ATOM 1462 C C . LEU B 1 73 ? 19.462 28.291 14.101 1.00 19.97 110 LEU B C 1
ATOM 1463 O O . LEU B 1 73 ? 19.121 27.668 13.092 1.00 20.25 110 LEU B O 1
ATOM 1468 N N . ILE B 1 74 ? 18.729 29.265 14.648 1.00 21.94 111 ILE B N 1
ATOM 1469 C CA . ILE B 1 74 ? 17.456 29.626 13.964 1.00 23.50 111 ILE B CA 1
ATOM 1470 C C . ILE B 1 74 ? 17.730 30.147 12.539 1.00 21.85 111 ILE B C 1
ATOM 1471 O O . ILE B 1 74 ? 17.058 29.737 11.589 1.00 19.66 111 ILE B O 1
ATOM 1476 N N . PRO B 1 75 ? 18.722 31.043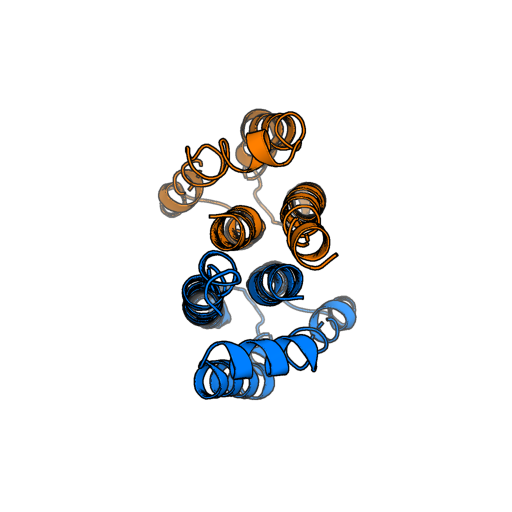 12.350 1.00 19.82 112 PRO B N 1
ATOM 1477 C CA . PRO B 1 75 ? 19.026 31.535 10.987 1.00 19.96 112 PRO B CA 1
ATOM 1478 C C . PRO B 1 75 ? 19.318 30.344 10.038 1.00 24.03 112 PRO B C 1
ATOM 1479 O O . PRO B 1 75 ? 18.864 30.273 8.876 1.00 22.56 112 PRO B O 1
ATOM 1483 N N . ALA B 1 76 ? 20.064 29.368 10.544 1.00 17.85 113 ALA B N 1
ATOM 1484 C CA . ALA B 1 76 ? 20.384 28.216 9.720 1.00 23.43 113 ALA B CA 1
ATOM 1485 C C . ALA B 1 76 ? 19.203 27.341 9.384 1.00 18.63 113 ALA B C 1
ATOM 1486 O O . ALA B 1 76 ? 19.091 26.834 8.291 1.00 18.55 113 ALA B O 1
ATOM 1488 N N . LEU B 1 77 ? 18.326 27.136 10.355 1.00 21.88 114 LEU B N 1
ATOM 1489 C CA . LEU B 1 77 ? 17.127 26.313 10.150 1.00 18.07 114 LEU B CA 1
ATOM 1490 C C . LEU B 1 77 ? 16.170 27.037 9.172 1.00 21.25 114 LEU B C 1
ATOM 1491 O O . LEU B 1 77 ? 15.536 26.372 8.340 1.00 22.85 114 LEU B O 1
ATOM 1504 N N . ARG B 1 79 ? 16.989 29.082 6.674 1.00 22.63 116 ARG B N 1
ATOM 1505 C CA . ARG B 1 79 ? 17.369 29.097 5.265 1.00 23.83 116 ARG B CA 1
ATOM 1506 C C . ARG B 1 79 ? 17.557 27.727 4.622 1.00 25.50 116 ARG B C 1
ATOM 1507 O O . ARG B 1 79 ? 17.774 27.608 3.421 1.00 29.53 116 ARG B O 1
ATOM 1515 N N . ALA B 1 80 ? 17.475 26.679 5.419 1.00 25.27 117 ALA B N 1
ATOM 1516 C CA . ALA B 1 80 ? 17.678 25.340 4.879 1.00 24.38 117 ALA B CA 1
ATOM 1517 C C . ALA B 1 80 ? 16.561 24.884 3.956 1.00 25.37 117 ALA B C 1
ATOM 1518 O O . ALA B 1 80 ? 15.392 24.989 4.300 1.00 27.77 117 ALA B O 1
ATOM 1520 N N . GLN B 1 81 ? 16.925 24.351 2.793 1.00 27.50 118 GLN B N 1
ATOM 1521 C CA . GLN B 1 81 ? 15.942 23.784 1.880 1.00 28.40 118 GLN B CA 1
ATOM 1522 C C . GLN B 1 81 ? 15.741 22.288 2.197 1.00 26.63 118 GLN B C 1
ATOM 1523 O O . GLN B 1 81 ? 14.665 21.709 1.935 1.00 23.79 118 GLN B O 1
ATOM 1529 N N . ASN B 1 82 ? 16.822 21.640 2.663 1.00 24.05 119 ASN B N 1
ATOM 1530 C CA . ASN B 1 82 ? 16.789 20.226 3.048 1.00 23.76 119 ASN B CA 1
ATOM 1531 C C . ASN B 1 82 ? 17.409 19.997 4.419 1.00 22.16 119 ASN B C 1
ATOM 1532 O O . ASN B 1 82 ? 18.285 20.771 4.838 1.00 23.32 119 ASN B O 1
ATOM 1537 N N . ARG B 1 83 ? 16.971 18.922 5.070 1.00 20.03 120 ARG B N 1
ATOM 1538 C CA . ARG B 1 83 ? 17.445 18.595 6.435 1.00 17.33 120 ARG B CA 1
ATOM 1539 C C . ARG B 1 83 ? 18.975 18.387 6.474 1.00 22.73 120 ARG B C 1
ATOM 1540 O O . ARG B 1 83 ? 19.632 18.773 7.430 1.00 21.13 120 ARG B O 1
ATOM 1548 N N . GLU B 1 84 ? 19.518 17.812 5.405 1.00 25.52 121 GLU B N 1
ATOM 1549 C CA . GLU B 1 84 ? 20.951 17.474 5.356 1.00 26.91 121 GLU B CA 1
ATOM 1550 C C . GLU B 1 84 ? 21.930 18.622 5.605 1.00 24.59 121 GLU B C 1
ATOM 1551 O O . GLU B 1 84 ? 23.001 18.396 6.173 1.00 25.75 121 GLU B O 1
ATOM 1557 N N . THR B 1 85 ? 21.578 19.843 5.233 1.00 23.64 122 THR B N 1
ATOM 1558 C CA . THR B 1 85 ? 22.492 20.967 5.448 1.00 21.55 122 THR B CA 1
ATOM 1559 C C . THR B 1 85 ? 22.546 21.517 6.866 1.00 22.81 122 THR B C 1
ATOM 1560 O O . THR B 1 85 ? 23.471 22.269 7.206 1.00 23.32 122 THR B O 1
ATOM 1564 N N . VAL B 1 86 ? 21.606 21.112 7.716 1.00 18.63 123 VAL B N 1
ATOM 1565 C CA . VAL B 1 86 ? 21.534 21.652 9.064 1.00 17.67 123 VAL B CA 1
ATOM 1566 C C . VAL B 1 86 ? 21.301 20.556 10.127 1.00 18.10 123 VAL B C 1
ATOM 1567 O O . VAL B 1 86 ? 21.293 20.844 11.283 1.00 20.38 123 VAL B O 1
ATOM 1571 N N . SER B 1 87 ? 21.138 19.302 9.737 1.00 17.92 124 SER B N 1
ATOM 1572 C CA . SER B 1 87 ? 20.931 18.253 10.731 1.00 17.65 124 SER B CA 1
ATOM 1573 C C . SER B 1 87 ? 22.100 18.074 11.719 1.00 22.02 124 SER B C 1
ATOM 1574 O O . SER B 1 87 ? 21.838 17.904 12.910 1.00 18.46 124 SER B O 1
ATOM 1577 N N . ALA B 1 88 ? 23.367 18.114 11.260 1.00 18.29 125 ALA B N 1
ATOM 1578 C CA . ALA B 1 88 ? 24.437 17.991 12.228 1.00 16.62 125 ALA B CA 1
ATOM 1579 C C . ALA B 1 88 ? 24.468 19.149 13.254 1.00 19.11 125 ALA B C 1
ATOM 1580 O O . ALA B 1 88 ? 24.729 18.926 14.446 1.00 17.81 125 ALA B O 1
ATOM 1582 N N . ASP B 1 89 ? 24.161 20.368 12.808 1.00 18.23 126 ASP B N 1
ATOM 1583 C CA . ASP B 1 89 ? 24.116 21.561 13.645 1.00 21.19 126 ASP B CA 1
ATOM 1584 C C . ASP B 1 89 ? 23.033 21.366 14.685 1.00 19.34 126 ASP B C 1
ATOM 1585 O O . ASP B 1 89 ? 23.197 21.687 15.826 1.00 17.14 126 ASP B O 1
ATOM 1590 N N . VAL B 1 90 ? 21.895 20.830 14.265 1.00 17.12 127 VAL B N 1
ATOM 1591 C CA . VAL B 1 90 ? 20.841 20.578 15.280 1.00 18.47 127 VAL B CA 1
ATOM 1592 C C . VAL B 1 90 ? 21.260 19.549 16.355 1.00 19.83 127 VAL B C 1
ATOM 1593 O O . VAL B 1 90 ? 21.051 19.768 17.567 1.00 17.49 127 VAL B O 1
ATOM 1597 N N . SER B 1 91 ? 21.890 18.448 15.944 1.00 18.19 128 SER B N 1
ATOM 1598 C CA . SER B 1 91 ? 22.288 17.414 16.896 1.00 15.38 128 SER B CA 1
ATOM 1599 C C . SER B 1 91 ? 23.359 17.971 17.854 1.00 16.41 128 SER B C 1
ATOM 1600 O O . SER B 1 91 ? 23.424 17.608 19.024 1.00 15.51 128 SER B O 1
ATOM 1603 N N . GLN B 1 92 ? 24.190 18.861 17.305 1.00 16.71 129 GLN B N 1
ATOM 1604 C CA . GLN B 1 92 ? 25.229 19.489 18.103 1.00 15.19 129 GLN B CA 1
ATOM 1605 C C . GLN B 1 92 ? 24.646 20.400 19.178 1.00 17.97 129 GLN B C 1
ATOM 1606 O O . GLN B 1 92 ? 25.064 20.377 20.315 1.00 17.48 129 GLN B O 1
ATOM 1612 N N . PHE B 1 93 ? 23.692 21.253 18.802 1.00 15.08 130 PHE B N 1
ATOM 1613 C CA . PHE B 1 93 ? 23.039 22.110 19.758 1.00 16.46 130 PHE B CA 1
ATOM 1614 C C . PHE B 1 93 ? 22.385 21.270 20.854 1.00 14.61 130 PHE B C 1
ATOM 1615 O O . PHE B 1 93 ? 22.440 21.655 22.014 1.00 17.99 130 PHE B O 1
ATOM 1623 N N . VAL B 1 94 ? 21.722 20.143 20.475 1.00 16.46 131 VAL B N 1
ATOM 1624 C CA . VAL B 1 94 ? 21.077 19.244 21.431 1.00 13.09 131 VAL B CA 1
ATOM 1625 C C . VAL B 1 94 ? 22.090 18.611 22.406 1.00 19.30 131 VAL B C 1
ATOM 1626 O O . VAL B 1 94 ? 21.780 18.398 23.555 1.00 18.06 131 VAL B O 1
ATOM 1630 N N . ALA B 1 95 ? 23.308 18.317 21.922 1.00 17.65 132 ALA B N 1
ATOM 1631 C CA . ALA B 1 95 ? 24.347 17.820 22.836 1.00 21.28 132 ALA B CA 1
ATOM 1632 C C . ALA B 1 95 ? 24.717 18.964 23.817 1.00 18.45 132 ALA B C 1
ATOM 1633 O O . ALA B 1 95 ? 24.893 18.719 24.999 1.00 18.44 132 ALA B O 1
ATOM 1635 N N . GLY B 1 96 ? 24.777 20.213 23.368 1.00 17.64 133 GLY B N 1
ATOM 1636 C CA . GLY B 1 96 ? 24.995 21.317 24.302 1.00 16.87 133 GLY B CA 1
ATOM 1637 C C . GLY B 1 96 ? 23.847 21.395 25.316 1.00 19.09 133 GLY B C 1
ATOM 1638 O O . GLY B 1 96 ? 24.080 21.638 26.487 1.00 17.91 133 GLY B O 1
ATOM 1639 N N . LEU B 1 97 ? 22.597 21.292 24.844 1.00 19.00 134 LEU B N 1
ATOM 1640 C CA . LEU B 1 97 ? 21.497 21.222 25.795 1.00 18.11 134 LEU B CA 1
ATOM 1641 C C . LEU B 1 97 ? 21.602 20.024 26.730 1.00 17.81 134 LEU B C 1
ATOM 1642 O O . LEU B 1 97 ? 21.221 20.154 27.902 1.00 19.61 134 LEU B O 1
ATOM 1647 N N . ASP B 1 98 ? 22.060 18.866 26.246 1.00 18.01 135 ASP B N 1
ATOM 1648 C CA . ASP B 1 98 ? 22.238 17.657 27.106 1.00 18.67 135 ASP B CA 1
ATOM 1649 C C . ASP B 1 98 ? 23.122 18.036 28.318 1.00 19.97 135 ASP B C 1
ATOM 1650 O O . ASP B 1 98 ? 22.866 17.648 29.489 1.00 20.07 135 ASP B O 1
ATOM 1655 N N . GLN B 1 99 ? 24.197 18.778 28.058 1.00 18.88 136 GLN B N 1
ATOM 1656 C CA . GLN B 1 99 ? 25.021 19.202 29.196 1.00 20.49 136 GLN B CA 1
ATOM 1657 C C . GLN B 1 99 ? 24.316 20.140 30.184 1.00 22.65 136 GLN B C 1
ATOM 1658 O O . GLN B 1 99 ? 24.526 20.012 31.416 1.00 23.18 136 GLN B O 1
ATOM 1664 N N . LEU B 1 100 ? 23.427 21.037 29.683 1.00 19.73 137 LEU B N 1
ATOM 1665 C CA . LEU B 1 100 ? 22.680 21.945 30.543 1.00 20.94 137 LEU B CA 1
ATOM 1666 C C . LEU B 1 100 ? 21.754 21.092 31.390 1.00 23.41 137 LEU B C 1
ATOM 1667 O O . LEU B 1 100 ? 21.701 21.226 32.623 1.00 23.05 137 LEU B O 1
ATOM 1672 N N . VAL B 1 101 ? 21.013 20.196 30.737 1.00 23.96 138 VAL B N 1
ATOM 1673 C CA . VAL B 1 101 ? 20.125 19.316 31.511 1.00 22.05 138 VAL B CA 1
ATOM 1674 C C . VAL B 1 101 ? 20.849 18.431 32.499 1.00 20.90 138 VAL B C 1
ATOM 1675 O O . VAL B 1 101 ? 20.380 18.274 33.655 1.00 23.41 138 VAL B O 1
ATOM 1679 N N . SER B 1 102 ? 21.971 17.826 32.077 1.00 24.05 139 SER B N 1
ATOM 1680 C CA . SER B 1 102 ? 22.742 16.960 32.980 1.00 25.47 139 SER B CA 1
ATOM 1681 C C . SER B 1 102 ? 23.182 17.804 34.184 1.00 29.18 139 SER B C 1
ATOM 1682 O O . SER B 1 102 ? 23.206 17.309 35.317 1.00 30.68 139 SER B O 1
ATOM 1685 N N . GLY B 1 103 ? 23.507 19.067 33.949 1.00 31.01 140 GLY B N 1
ATOM 1686 C CA . GLY B 1 103 ? 23.916 19.952 35.046 1.00 31.89 140 GLY B CA 1
ATOM 1687 C C . GLY B 1 103 ? 22.809 20.110 36.083 1.00 34.66 140 GLY B C 1
ATOM 1688 O O . GLY B 1 103 ? 23.037 19.915 37.300 1.00 33.36 140 GLY B O 1
ATOM 1689 N N . PHE B 1 104 ? 21.622 20.496 35.610 1.00 30.52 141 PHE B N 1
ATOM 1690 C CA . PHE B 1 104 ? 20.420 20.669 36.468 1.00 34.34 141 PHE B CA 1
ATOM 1691 C C . PHE B 1 104 ? 20.128 19.388 37.229 1.00 32.33 141 PHE B C 1
ATOM 1692 O O . PHE B 1 104 ? 19.845 19.377 38.457 1.00 33.95 141 PHE B O 1
ATOM 1700 N N . ASP B 1 105 ? 20.183 18.299 36.492 1.00 34.75 142 ASP B N 1
ATOM 1701 C CA . ASP B 1 105 ? 19.911 16.981 37.017 1.00 33.57 142 ASP B CA 1
ATOM 1702 C C . ASP B 1 105 ? 20.946 16.645 38.124 1.00 38.02 142 ASP B C 1
ATOM 1703 O O . ASP B 1 105 ? 20.553 16.396 39.290 1.00 31.22 142 ASP B O 1
ATOM 1708 N N A ARG B 1 106 ? 22.245 16.686 37.830 0.50 35.52 143 ARG B N 1
ATOM 1709 N N B ARG B 1 106 ? 22.235 16.745 37.777 0.50 36.99 143 ARG B N 1
ATOM 1710 C CA A ARG B 1 106 ? 23.231 16.358 38.866 0.50 36.47 143 ARG B CA 1
ATOM 1711 C CA B ARG B 1 106 ? 23.355 16.446 38.680 0.50 39.17 143 ARG B CA 1
ATOM 1712 C C A ARG B 1 106 ? 23.224 17.299 40.069 0.50 37.06 143 ARG B C 1
ATOM 1713 C C B ARG B 1 106 ? 23.508 17.360 39.906 0.50 38.43 143 ARG B C 1
ATOM 1714 O O A ARG B 1 106 ? 23.442 16.868 41.212 0.50 35.16 143 ARG B O 1
ATOM 1715 O O B ARG B 1 106 ? 24.143 16.959 40.887 0.50 39.13 143 ARG B O 1
ATOM 1730 N N . THR B 1 107 ? 22.970 18.581 39.843 1.00 35.70 144 THR B N 1
ATOM 1731 C CA . THR B 1 107 ? 23.003 19.505 40.964 1.00 39.92 144 THR B CA 1
ATOM 1732 C C . THR B 1 107 ? 21.805 19.245 41.846 1.00 43.89 144 THR B C 1
ATOM 1733 O O . THR B 1 107 ? 21.889 19.349 43.070 1.00 48.75 144 THR B O 1
ATOM 1737 N N . THR B 1 108 ? 20.680 18.920 41.221 1.00 46.13 145 THR B N 1
ATOM 1738 C CA . THR B 1 108 ? 19.482 18.660 41.978 1.00 42.68 145 THR B CA 1
ATOM 1739 C C . THR B 1 108 ? 19.705 17.427 42.835 1.00 41.87 145 THR B C 1
ATOM 1740 O O . THR B 1 108 ? 19.346 17.409 44.027 1.00 40.57 145 THR B O 1
ATOM 1744 N N . GLU B 1 109 ? 20.313 16.411 42.233 1.00 35.94 146 GLU B N 1
ATOM 1745 C CA . GLU B 1 109 ? 20.614 15.182 42.931 1.00 42.78 146 GLU B CA 1
ATOM 1746 C C . GLU B 1 109 ? 21.559 15.464 44.099 1.00 44.54 146 GLU B C 1
ATOM 1747 O O . GLU B 1 109 ? 21.345 15.012 45.216 1.00 41.79 146 GLU B O 1
ATOM 1769 N N . ARG B 1 111 ? 21.952 18.035 45.761 1.00 48.35 148 ARG B N 1
ATOM 1770 C CA . ARG B 1 111 ? 21.238 18.737 46.807 1.00 51.40 148 ARG B CA 1
ATOM 1771 C C . ARG B 1 111 ? 20.531 17.653 47.642 1.00 51.35 148 ARG B C 1
ATOM 1772 O O . ARG B 1 111 ? 20.522 17.690 48.884 1.00 48.36 148 ARG B O 1
ATOM 1780 N N . ILE B 1 112 ? 19.936 16.693 46.939 1.00 45.27 149 ILE B N 1
ATOM 1781 C CA . ILE B 1 112 ? 19.217 15.575 47.579 1.00 43.11 149 ILE B CA 1
ATOM 1782 C C . ILE B 1 112 ? 20.122 14.847 48.556 1.00 36.34 149 ILE B C 1
ATOM 1783 O O . ILE B 1 112 ? 19.792 14.660 49.733 1.00 41.27 149 ILE B O 1
ATOM 1788 N N . GLU B 1 113 ? 21.245 14.398 48.033 1.00 33.09 150 GLU B N 1
ATOM 1789 C CA . GLU B 1 113 ? 22.224 13.661 48.781 1.00 30.86 150 GLU B CA 1
ATOM 1790 C C . GLU B 1 113 ? 22.821 14.483 49.934 1.00 35.45 150 GLU B C 1
ATOM 1791 O O . GLU B 1 113 ? 23.199 13.946 50.983 1.00 35.43 150 GLU B O 1
ATOM 1797 N N . THR B 1 114 ? 22.924 15.791 49.754 1.00 32.28 151 THR B N 1
ATOM 1798 C CA . THR B 1 114 ? 23.458 16.586 50.861 1.00 33.96 151 THR B CA 1
ATOM 1799 C C . THR B 1 114 ? 22.450 16.543 51.992 1.00 37.60 151 THR B C 1
ATOM 1800 O O . THR B 1 114 ? 22.837 16.346 53.151 1.00 38.42 151 THR B O 1
ATOM 1804 N N . ALA B 1 115 ? 21.157 16.684 51.665 1.00 41.39 152 ALA B N 1
ATOM 1805 C CA . ALA B 1 115 ? 20.117 16.625 52.693 1.00 44.34 152 ALA B CA 1
ATOM 1806 C C . ALA B 1 115 ? 20.185 15.271 53.368 1.00 43.17 152 ALA B C 1
ATOM 1807 O O . ALA B 1 115 ? 20.167 15.183 54.598 1.00 47.69 152 ALA B O 1
ATOM 1809 N N . ALA B 1 116 ? 20.316 14.215 52.574 1.00 44.41 153 ALA B N 1
ATOM 1810 C CA . ALA B 1 116 ? 20.413 12.846 53.107 1.00 43.89 153 ALA B CA 1
ATOM 1811 C C . ALA B 1 116 ? 21.529 12.707 54.147 1.00 46.14 153 ALA B C 1
ATOM 1812 O O . ALA B 1 116 ? 21.288 12.343 55.303 1.00 48.56 153 ALA B O 1
ATOM 1814 N N . ALA B 1 117 ? 22.752 13.001 53.721 1.00 42.88 154 ALA B N 1
ATOM 1815 C CA . ALA B 1 117 ? 23.940 12.919 54.575 1.00 40.51 154 ALA B CA 1
ATOM 1816 C C . ALA B 1 117 ? 23.871 13.754 55.866 1.00 40.22 154 ALA B C 1
ATOM 1817 O O . ALA B 1 117 ? 24.463 13.310 56.877 1.00 43.33 154 ALA B O 1
#

CATH classification: 1.20.120.960

Secondary structure (DSSP, 8-state):
-HHHHHHHHHHT--HHHHHHTPSP-GGGHHHHH--TTTT-HHHHHHHHHHT-HHHHHHHHHHIIIIIHHH---SSGGGTHHHHHHHHHHHHHHHHHHHHHH---TTTTT-/-H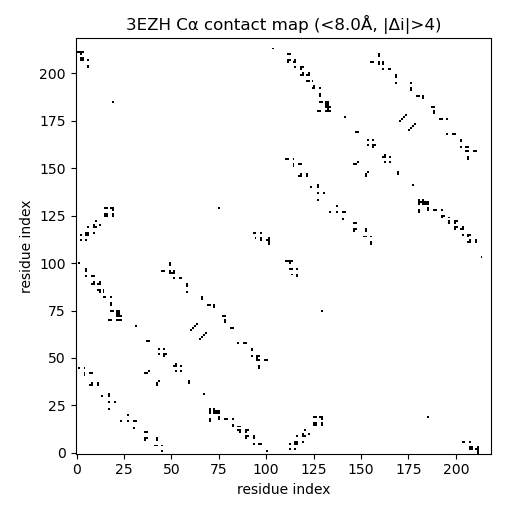HHHHHHHHHH--HHHHHTTPSP-GGGHHHHH--TTTT-HHHHHHHHHHT-HHHHHHHHHHIIIIIHHH---SSGGGTHHHHHHHHHHHHHHHHHHHHHH--HHHHH-

Radius of gyration: 17.64 Å; Cα contacts (8 Å, |Δi|>4): 244; chains: 2; bounding box: 28×36×56 Å